Protein AF-A0A0B7HFP4-F1 (afdb_monomer)

Mean predicted aligned error: 7.84 Å

Sequence (207 aa):
MKALLVVLSVLFLTVINAQEVKKSQEIQLTNGDFAIDGVLQLPDKIKSPLLIYVPGSGNIDRNGNQPNTFVQASYIQQLADSLVAKGIAIFRYDKRTANTKNKALLSQSICFEDFVSDVKAIISYFRNDERFSSVNLLGHSQGALVAMLAIDSDISRLICVAGPSENVEQTLVAQLRKQSPALADKAKEHFQELMETGNIAQVHPFF

Radius of gyration: 22.14 Å; Cα contacts (8 Å, |Δi|>4): 335; chains: 1; bounding box: 39×62×64 Å

Secondary structure (DSSP, 8-state):
-HHHHHHHHHHHHHHHTT----EEEEEEEEETTEEEEEEEEE-SSTTEEEEEEE--SSS--TTSB-TTSS-B--HHHHHHHHHHHTT-EEEEE--TTT-GGGTTGGGSPP-HHHHHHHHHHHHHHHTT-TTEEEEEEEEETHHHHHHHHH--TTEEEEEEES---S-HHHHHHHHHHHH-HHHHHHHHHHHHHHHHHSS-S---TT-

Organism: NCBI:txid28188

pLDDT: mean 90.16, std 12.26, range [43.31, 98.88]

Foldseek 3Di:
DVVVVVVVVVVVVVVVVPPPPFPKDWDWFDDVQFIWIKIKTFAPDFAAAEEEEFEADAFQAQQGAHPPDPRPPSVNVVVQVVCSVVGYIYIGTGQSNNDPSNVVVPVDDDDLVNSLSSVLRVLVVCLPPRSHPAYEYEAEASRLVSVVSNDDPRHPYYHYHNYDPDDPLVVVLVVVVVVPPVSSVVSNVQVVCCVVPVHRPDDDPVD

InterPro domains:
  IPR022742 Alpha/beta hydrolase domain-containing protein 17C-like [PF12146] (75-162)
  IPR029058 Alpha/Beta hydrolase fold [G3DSA:3.40.50.1820] (17-205)
  IPR029058 Alpha/Beta hydrolase fold [SSF53474] (24-167)
  IPR053145 AB hydrolase superfamily Esterase 10 [PTHR43265] (18-193)

Nearest PDB structures (foldseek):
  4hxg-assembly2_G  TM=6.893E-01  e=2.663E-07  Pyrococcus horikoshii OT3
  4hxg-assembly1_A  TM=6.846E-01  e=3.213E-07  Pyrococcus horikoshii OT3
  4hxe-assembly1_B  TM=6.833E-01  e=9.318E-07  Pyrococcus horikoshii OT3
  4hxg-assembly2_H  TM=6.829E-01  e=5.728E-06  Pyrococcus horikoshii OT3
  3fnb-assembly1_A  TM=6.402E-01  e=4.747E-06  Streptococcus mutans UA159

Structure (mmCIF, N/CA/C/O backbone):
data_AF-A0A0B7HFP4-F1
#
_entry.id   AF-A0A0B7HFP4-F1
#
loop_
_atom_site.group_PDB
_atom_site.id
_atom_site.type_symbol
_atom_site.label_atom_id
_atom_site.label_alt_id
_atom_site.label_comp_id
_atom_site.label_asym_id
_atom_site.label_entity_id
_atom_site.label_seq_id
_atom_site.pdbx_PDB_ins_code
_atom_site.Cartn_x
_atom_site.Cartn_y
_atom_site.Cartn_z
_atom_site.occupancy
_atom_site.B_iso_or_equiv
_atom_site.auth_seq_id
_atom_site.auth_comp_id
_atom_site.auth_asym_id
_atom_site.auth_atom_id
_atom_site.pdbx_PDB_model_num
ATOM 1 N N . MET A 1 1 ? -12.465 46.470 32.634 1.00 61.97 1 MET A N 1
ATOM 2 C CA . MET A 1 1 ? -11.318 45.527 32.669 1.00 61.97 1 MET A CA 1
ATOM 3 C C . MET A 1 1 ? -11.662 44.164 33.267 1.00 61.97 1 MET A C 1
ATOM 5 O O . MET A 1 1 ? -11.421 43.179 32.588 1.00 61.97 1 MET A O 1
ATOM 9 N N . LYS A 1 2 ? -12.258 44.063 34.469 1.00 60.09 2 LYS A N 1
ATOM 10 C CA . LYS A 1 2 ? -12.557 42.758 35.108 1.00 60.09 2 LYS A CA 1
ATOM 11 C C . LYS A 1 2 ? -13.495 41.848 34.292 1.00 60.09 2 LYS A C 1
ATOM 13 O O . LYS A 1 2 ? -13.188 40.678 34.122 1.00 60.09 2 LYS A O 1
ATOM 18 N N . ALA A 1 3 ? -14.572 42.388 33.716 1.00 66.56 3 ALA A N 1
ATOM 19 C CA . ALA A 1 3 ? -15.494 41.608 32.877 1.00 66.56 3 ALA A CA 1
ATOM 20 C C . ALA A 1 3 ? -14.845 41.095 31.574 1.00 66.56 3 ALA A C 1
ATOM 22 O O . ALA A 1 3 ? -15.089 39.966 31.167 1.00 66.56 3 ALA A O 1
ATOM 23 N N . LEU A 1 4 ? -13.956 41.891 30.965 1.00 71.06 4 LEU A N 1
ATOM 24 C CA . LEU A 1 4 ? -13.220 41.511 29.754 1.00 71.06 4 LEU A CA 1
ATOM 25 C C . LEU A 1 4 ? -12.255 40.344 30.027 1.00 71.06 4 LEU A C 1
ATOM 27 O O . LEU A 1 4 ? -12.166 39.422 29.227 1.00 71.06 4 LEU A O 1
ATOM 31 N N . LEU A 1 5 ? -11.597 40.351 31.192 1.00 68.56 5 LEU A N 1
ATOM 32 C CA . LEU A 1 5 ? -10.730 39.264 31.665 1.00 68.56 5 LEU A CA 1
ATOM 33 C C . LEU A 1 5 ? -11.497 37.960 31.938 1.00 68.56 5 LEU A C 1
ATOM 35 O O . LEU A 1 5 ? -10.976 36.883 31.657 1.00 68.56 5 LEU A O 1
ATOM 39 N N . VAL A 1 6 ? -12.735 38.041 32.438 1.00 73.88 6 VAL A N 1
ATOM 40 C CA . VAL A 1 6 ? -13.599 36.865 32.657 1.00 73.88 6 VAL A CA 1
ATOM 41 C C . VAL A 1 6 ? -14.075 36.271 31.328 1.00 73.88 6 VAL A C 1
ATOM 43 O O . VAL A 1 6 ? -14.020 35.063 31.135 1.00 73.88 6 VAL A O 1
ATOM 46 N N . VAL A 1 7 ? -14.467 37.108 30.366 1.00 73.44 7 VAL A N 1
ATOM 47 C CA . VAL A 1 7 ? -14.865 36.639 29.027 1.00 73.44 7 VAL A CA 1
ATOM 48 C C . VAL A 1 7 ? -13.685 36.002 28.284 1.00 73.44 7 VAL A C 1
ATOM 50 O O . VAL A 1 7 ? -13.838 34.927 27.711 1.00 73.44 7 VAL A O 1
ATOM 53 N N . LEU A 1 8 ? -12.491 36.606 28.349 1.00 69.94 8 LEU A N 1
ATOM 54 C CA . LEU A 1 8 ? -11.269 36.039 27.766 1.00 69.94 8 LEU A CA 1
ATOM 55 C C . LEU A 1 8 ? -10.881 34.698 28.400 1.00 69.94 8 LEU A C 1
ATOM 57 O O . LEU A 1 8 ? -10.470 33.797 27.678 1.00 69.94 8 LEU A O 1
ATOM 61 N N . SER A 1 9 ? -11.040 34.540 29.716 1.00 67.38 9 SER A N 1
ATOM 62 C CA . SER A 1 9 ? -10.726 33.281 30.409 1.00 67.38 9 SER A CA 1
ATOM 63 C C . SER A 1 9 ? -11.742 32.171 30.126 1.00 67.38 9 SER A C 1
ATOM 65 O O . SER A 1 9 ? -11.339 31.027 29.928 1.00 67.38 9 SER A O 1
ATOM 67 N N . VAL A 1 10 ? -13.035 32.493 30.010 1.00 65.50 10 VAL A N 1
ATOM 68 C CA . VAL A 1 10 ? -14.064 31.529 29.581 1.00 65.50 10 VAL A CA 1
ATOM 69 C C . VAL A 1 10 ? -13.843 31.095 28.130 1.00 65.50 10 VAL A C 1
ATOM 71 O O . VAL A 1 10 ? -13.883 29.900 27.844 1.00 65.50 10 VAL A O 1
ATOM 74 N N . LEU A 1 11 ? -13.526 32.031 27.225 1.00 63.31 11 LEU A N 1
ATOM 75 C CA . LEU A 1 11 ? -13.168 31.700 25.842 1.00 63.31 11 LEU A CA 1
ATOM 76 C C . LEU A 1 11 ? -11.941 30.782 25.800 1.00 63.31 11 LEU A C 1
ATOM 78 O O . LEU A 1 11 ? -12.000 29.743 25.150 1.00 63.31 11 LEU A O 1
ATOM 82 N N . PHE A 1 12 ? -10.885 31.082 26.564 1.00 60.12 12 PHE A N 1
ATOM 83 C CA . PHE A 1 12 ? -9.674 30.253 26.627 1.00 60.12 12 PHE A CA 1
ATOM 84 C C . PHE A 1 12 ? -9.955 28.817 27.107 1.00 60.12 12 PHE A C 1
ATOM 86 O O . PHE A 1 12 ? -9.431 27.865 26.534 1.00 60.12 12 PHE A O 1
ATOM 93 N N . LEU A 1 13 ? -10.833 28.640 28.102 1.00 57.88 13 LEU A N 1
ATOM 94 C CA . LEU A 1 13 ? -11.234 27.320 28.613 1.00 57.88 13 LEU A CA 1
ATOM 95 C C . LEU A 1 13 ? -12.026 26.492 27.588 1.00 57.88 13 LEU A C 1
ATOM 97 O O . LEU A 1 13 ? -11.912 25.265 27.573 1.00 57.88 13 LEU A O 1
ATOM 101 N N . THR A 1 14 ? -12.795 27.139 26.705 1.00 56.06 14 THR A N 1
ATOM 102 C CA . THR A 1 14 ? -13.495 26.434 25.616 1.00 56.06 14 THR A CA 1
ATOM 103 C C . THR A 1 14 ? -12.559 25.990 24.490 1.00 56.06 14 THR A C 1
ATOM 105 O O . THR A 1 14 ? -12.783 24.927 23.919 1.00 56.06 14 THR A O 1
ATOM 108 N N . VAL A 1 15 ? -11.469 26.724 24.214 1.00 57.72 15 VAL A N 1
ATOM 109 C CA . VAL A 1 15 ? -10.496 26.327 23.174 1.00 57.72 15 VAL A CA 1
ATOM 110 C C . VAL A 1 15 ? -9.660 25.116 23.608 1.00 57.72 15 VAL A C 1
ATOM 112 O O . VAL A 1 15 ? -9.309 24.285 22.775 1.00 57.72 15 VAL A O 1
ATOM 115 N N . ILE A 1 16 ? -9.388 24.963 24.911 1.00 54.72 16 ILE A N 1
ATOM 116 C CA . ILE A 1 16 ? -8.593 23.836 25.437 1.00 54.72 16 ILE A CA 1
ATOM 117 C C . ILE A 1 16 ? -9.319 22.489 25.254 1.00 54.72 16 ILE A C 1
ATOM 119 O O . ILE A 1 16 ? -8.669 21.479 25.006 1.00 54.72 16 ILE A O 1
ATOM 123 N N . ASN A 1 17 ? -10.657 22.466 25.300 1.00 50.38 17 ASN A N 1
ATOM 124 C CA . ASN A 1 17 ? -11.450 21.244 25.097 1.00 50.38 17 ASN A CA 1
ATOM 125 C C . ASN A 1 17 ? -11.745 20.919 23.621 1.00 50.38 17 ASN A C 1
ATOM 127 O O . ASN A 1 17 ? -12.341 19.884 23.339 1.00 50.38 17 ASN A O 1
ATOM 131 N N . ALA A 1 18 ? -11.348 21.780 22.681 1.00 48.62 18 ALA A N 1
ATOM 132 C CA . ALA A 1 18 ? -11.604 21.593 21.252 1.00 48.62 18 ALA A CA 1
ATOM 133 C C . ALA A 1 18 ? -10.451 20.900 20.503 1.00 48.62 18 ALA A C 1
ATOM 135 O O . ALA A 1 18 ? -10.492 20.801 19.276 1.00 48.62 18 ALA A O 1
ATOM 136 N N . GLN A 1 19 ? -9.417 20.416 21.200 1.00 50.88 19 GLN A N 1
ATOM 137 C CA . GLN A 1 19 ? -8.448 19.531 20.562 1.00 50.88 19 GLN A CA 1
ATOM 138 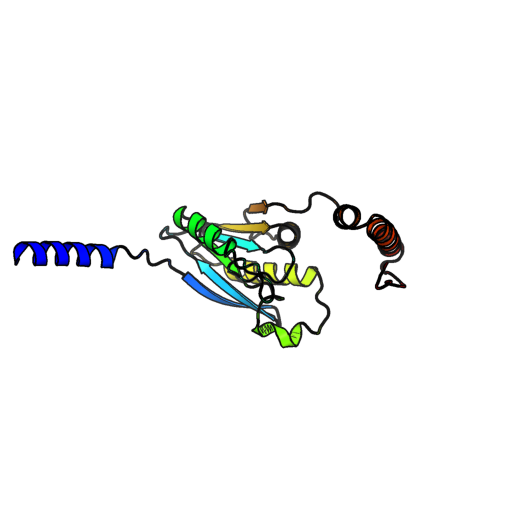C C . GLN A 1 19 ? -9.104 18.168 20.345 1.00 50.88 19 GLN A C 1
ATOM 140 O O . GLN A 1 19 ? -9.228 17.368 21.270 1.00 50.88 19 GLN A O 1
ATOM 145 N N . GLU A 1 20 ? -9.523 17.910 19.107 1.00 52.75 20 GLU A N 1
ATOM 146 C CA . GLU A 1 20 ? -9.784 16.560 18.617 1.00 52.75 20 GLU A CA 1
ATOM 147 C C . GLU A 1 20 ? -8.522 15.728 18.886 1.00 52.75 20 GLU A C 1
ATOM 149 O O . GLU A 1 20 ? -7.506 15.851 18.193 1.00 52.75 20 GLU A O 1
ATOM 154 N N . VAL A 1 21 ? -8.543 14.908 19.937 1.00 54.69 21 VAL A N 1
ATOM 155 C CA . VAL A 1 21 ? -7.485 13.931 20.177 1.00 54.69 21 VAL A CA 1
ATOM 156 C C . VAL A 1 21 ? -7.654 12.867 19.104 1.00 54.69 21 VAL A C 1
ATOM 158 O O . VAL A 1 21 ? -8.342 11.868 19.305 1.00 54.69 21 VAL A O 1
ATOM 161 N N . LYS A 1 22 ? -7.044 13.088 17.935 1.00 61.69 22 LYS A N 1
ATOM 162 C CA . LYS A 1 22 ? -6.907 12.052 16.913 1.00 61.69 22 LYS A CA 1
ATOM 163 C C . LYS A 1 22 ? -6.240 10.857 17.578 1.00 61.69 22 LYS A C 1
ATOM 165 O O . LYS A 1 22 ? -5.043 10.895 17.874 1.00 61.69 22 LYS A O 1
ATOM 170 N N . LYS A 1 23 ? -7.014 9.797 17.826 1.00 83.88 23 LYS A N 1
ATOM 171 C CA . LYS A 1 23 ? -6.507 8.535 18.366 1.00 83.88 23 LYS A CA 1
ATOM 172 C C . LYS A 1 23 ? -5.599 7.912 17.315 1.00 83.88 23 LYS A C 1
ATOM 174 O O . LYS A 1 23 ? -6.051 7.201 16.422 1.00 83.88 23 LYS A O 1
ATOM 179 N N . SER A 1 24 ? -4.321 8.247 17.396 1.00 92.38 24 SER A N 1
ATOM 180 C CA . SER A 1 24 ? -3.263 7.729 16.542 1.00 92.38 24 SER A CA 1
ATOM 181 C C . SER A 1 24 ? -2.366 6.811 17.361 1.00 92.38 24 SER A C 1
ATOM 183 O O . SER A 1 24 ? -2.088 7.072 18.531 1.00 92.38 24 SER A O 1
ATOM 185 N N . GLN A 1 25 ? -1.976 5.694 16.760 1.00 95.62 25 GLN A N 1
ATOM 186 C CA . GLN A 1 25 ? -1.124 4.680 17.365 1.00 95.62 25 GLN A CA 1
ATOM 187 C C . GLN A 1 25 ? 0.003 4.359 16.391 1.00 95.62 25 GLN A C 1
ATOM 189 O O . GLN A 1 25 ? -0.256 4.003 15.242 1.00 95.62 25 GLN A O 1
ATOM 194 N N . GLU A 1 26 ? 1.245 4.479 16.851 1.00 97.38 26 GLU A N 1
ATOM 195 C CA . GLU A 1 26 ? 2.396 3.935 16.133 1.00 97.38 26 GLU A CA 1
ATOM 196 C C . GLU A 1 26 ? 2.342 2.410 16.214 1.00 97.38 26 GLU A C 1
ATOM 198 O O . GLU A 1 26 ? 2.228 1.838 17.299 1.00 97.38 26 GLU A O 1
ATOM 203 N N . ILE A 1 27 ? 2.423 1.757 15.062 1.00 97.69 27 ILE A N 1
ATOM 204 C CA . ILE A 1 27 ? 2.466 0.306 14.940 1.00 97.69 27 ILE A CA 1
ATOM 205 C C . ILE A 1 27 ? 3.801 -0.048 14.301 1.00 97.69 27 ILE A C 1
ATOM 207 O O . ILE A 1 27 ? 4.159 0.471 13.244 1.00 97.69 27 ILE A O 1
ATOM 211 N N . GLN A 1 28 ? 4.536 -0.939 14.951 1.00 96.88 28 GLN A N 1
ATOM 212 C CA . GLN A 1 28 ? 5.809 -1.443 14.457 1.00 96.88 28 GLN A CA 1
ATOM 213 C C . GLN A 1 28 ? 5.624 -2.920 14.146 1.00 96.88 28 GLN A C 1
ATOM 215 O O . GLN A 1 28 ? 5.418 -3.723 15.055 1.00 96.88 28 GLN A O 1
ATOM 220 N N . LEU A 1 29 ? 5.645 -3.258 12.860 1.00 97.06 29 LEU A N 1
ATOM 221 C CA . LEU A 1 29 ? 5.576 -4.632 12.376 1.00 97.06 29 LEU A CA 1
ATOM 222 C C . LEU A 1 29 ? 6.904 -5.014 11.733 1.00 97.06 29 LEU A C 1
ATOM 224 O O . LEU A 1 29 ? 7.717 -4.154 11.384 1.00 97.06 29 LEU A O 1
ATOM 228 N N . THR A 1 30 ? 7.100 -6.309 11.531 1.00 97.38 30 THR A N 1
ATOM 229 C CA . THR A 1 30 ? 8.221 -6.831 10.757 1.00 97.38 30 THR A CA 1
ATOM 230 C C . THR A 1 30 ? 7.744 -7.869 9.752 1.00 97.38 30 THR A C 1
ATOM 232 O O . THR A 1 30 ? 6.731 -8.540 9.951 1.00 97.38 30 THR A O 1
ATOM 235 N N . ASN A 1 31 ? 8.495 -7.994 8.666 1.00 96.62 31 ASN A N 1
ATOM 236 C CA . ASN A 1 31 ? 8.391 -9.073 7.699 1.00 96.62 31 ASN A CA 1
ATOM 237 C C . ASN A 1 31 ? 9.799 -9.629 7.464 1.00 96.62 31 ASN A C 1
ATOM 239 O O . ASN A 1 31 ? 10.612 -9.022 6.762 1.00 96.62 31 ASN A O 1
ATOM 243 N N . GLY A 1 32 ? 10.118 -10.730 8.148 1.00 94.69 32 GLY A N 1
ATOM 244 C CA . GLY A 1 32 ? 11.507 -11.140 8.344 1.00 94.69 32 GLY A CA 1
ATOM 245 C C . GLY A 1 32 ? 12.296 -10.028 9.042 1.00 94.69 32 GLY A C 1
ATOM 246 O O . GLY A 1 32 ? 11.854 -9.502 10.064 1.00 94.69 32 GLY A O 1
ATOM 247 N N . ASP A 1 33 ? 13.421 -9.635 8.448 1.00 94.00 33 ASP A N 1
ATOM 248 C CA . ASP A 1 33 ? 14.294 -8.577 8.973 1.00 94.00 33 ASP A CA 1
ATOM 249 C C . ASP A 1 33 ? 13.849 -7.156 8.576 1.00 94.00 33 ASP A C 1
ATOM 251 O O . ASP A 1 33 ? 14.410 -6.170 9.056 1.00 94.00 33 ASP A O 1
ATOM 255 N N . PHE A 1 34 ? 12.842 -7.020 7.705 1.00 96.19 34 PHE A N 1
ATOM 256 C CA . PHE A 1 34 ? 12.360 -5.718 7.248 1.00 96.19 34 PHE A CA 1
ATOM 257 C C . PHE A 1 34 ? 11.314 -5.146 8.206 1.00 96.19 34 PHE A C 1
ATOM 259 O O . PHE A 1 34 ? 10.294 -5.772 8.488 1.00 96.19 34 PHE A O 1
ATOM 266 N N . ALA A 1 35 ? 11.531 -3.914 8.661 1.00 97.38 35 ALA A N 1
ATOM 267 C CA . ALA A 1 35 ? 10.569 -3.156 9.445 1.00 97.38 35 ALA A CA 1
ATOM 268 C C . ALA A 1 35 ? 9.461 -2.567 8.558 1.00 97.38 35 ALA A C 1
ATOM 270 O O . ALA A 1 35 ? 9.720 -1.972 7.506 1.00 97.38 35 ALA A O 1
ATOM 271 N N . ILE A 1 36 ? 8.226 -2.667 9.042 1.00 98.19 36 ILE A N 1
ATOM 272 C CA . ILE A 1 36 ? 7.017 -2.065 8.480 1.00 98.19 36 ILE A CA 1
ATOM 273 C C . ILE A 1 36 ? 6.428 -1.173 9.577 1.00 98.19 36 ILE A C 1
ATOM 275 O O . ILE A 1 36 ? 5.491 -1.532 10.291 1.00 98.19 36 ILE A O 1
ATOM 279 N N . ASP A 1 37 ? 7.044 -0.009 9.760 1.00 98.19 37 ASP A N 1
ATOM 280 C CA . ASP A 1 37 ? 6.554 0.983 10.706 1.00 98.19 37 ASP A CA 1
ATOM 281 C C . ASP A 1 37 ? 5.407 1.774 10.068 1.00 98.19 37 ASP A C 1
ATOM 283 O O . ASP A 1 37 ? 5.507 2.252 8.934 1.00 98.19 37 ASP A O 1
ATOM 287 N N . GLY A 1 38 ? 4.320 1.949 10.809 1.00 98.19 38 GLY A N 1
ATOM 288 C CA . GLY A 1 38 ? 3.158 2.686 10.345 1.00 98.19 38 GLY A CA 1
ATOM 289 C C . GLY A 1 38 ? 2.368 3.331 11.467 1.00 98.19 38 GLY A C 1
ATOM 290 O O . GLY A 1 38 ? 2.673 3.193 12.645 1.00 98.19 38 GLY A O 1
ATOM 291 N N . VAL A 1 39 ? 1.331 4.059 11.078 1.00 98.50 39 VAL A N 1
ATOM 292 C CA . VAL A 1 39 ? 0.409 4.742 11.979 1.00 98.50 39 VAL A CA 1
ATOM 293 C C . VAL A 1 39 ? -0.992 4.222 11.711 1.00 98.50 39 VAL A C 1
ATOM 295 O O . VAL A 1 39 ? -1.486 4.275 10.583 1.00 98.50 39 VAL A O 1
ATOM 298 N N . LEU A 1 40 ? -1.641 3.750 12.768 1.00 98.38 40 LEU A N 1
ATOM 299 C CA . LEU A 1 40 ? -3.069 3.486 12.801 1.00 98.38 40 LEU A CA 1
ATOM 300 C C . LEU A 1 40 ? -3.781 4.732 13.331 1.00 98.38 40 LEU A C 1
ATOM 302 O O . LEU A 1 40 ? -3.524 5.160 14.453 1.00 98.38 40 LEU A O 1
ATOM 306 N N . GLN A 1 41 ? -4.688 5.305 12.545 1.00 97.69 41 GLN A N 1
ATOM 307 C CA . GLN A 1 41 ? -5.584 6.370 12.993 1.00 97.69 41 GLN A CA 1
ATOM 308 C C . GLN A 1 41 ? -6.999 5.815 13.155 1.00 97.69 41 GLN A C 1
ATOM 310 O O . GLN A 1 41 ? -7.533 5.161 12.256 1.00 97.69 41 GLN A O 1
ATOM 315 N N . LEU A 1 42 ? -7.596 6.083 14.314 1.00 96.69 42 LEU A N 1
ATOM 316 C CA . LEU A 1 42 ? -8.908 5.588 14.709 1.00 96.69 42 LEU A CA 1
ATOM 317 C C . LEU A 1 42 ? -9.926 6.735 14.762 1.00 96.69 42 LEU A C 1
ATOM 319 O O . LEU A 1 42 ? -9.611 7.795 15.310 1.00 96.69 42 LEU A O 1
ATOM 323 N N . PRO A 1 43 ? -11.152 6.526 14.254 1.00 95.00 43 PRO A N 1
ATOM 324 C CA . PRO A 1 43 ? -12.268 7.422 14.513 1.00 95.00 43 PRO A CA 1
ATOM 325 C C . PRO A 1 43 ? -12.809 7.217 15.932 1.00 95.00 43 PRO A C 1
ATOM 327 O O . PRO A 1 43 ? -12.551 6.197 16.573 1.00 95.00 43 PRO A O 1
ATOM 330 N N . ASP A 1 44 ? -13.661 8.132 16.391 1.00 89.50 44 ASP A N 1
ATOM 331 C CA . ASP A 1 44 ? -14.386 7.960 17.660 1.00 89.50 44 ASP A CA 1
ATOM 332 C C . ASP A 1 44 ? -15.439 6.846 17.610 1.00 89.50 44 ASP A C 1
ATOM 334 O O . ASP A 1 44 ? -15.885 6.336 18.640 1.00 89.50 44 ASP A O 1
ATOM 338 N N . LYS A 1 45 ? -15.818 6.427 16.400 1.00 84.44 45 LYS A N 1
ATOM 339 C CA . LYS A 1 45 ? -16.781 5.356 16.171 1.00 84.44 45 LYS A CA 1
ATOM 340 C C . LYS A 1 45 ? -16.252 4.008 16.674 1.00 84.44 45 LYS A C 1
ATOM 342 O O . LYS A 1 45 ? -15.258 3.485 16.167 1.00 84.44 45 LYS A O 1
ATOM 347 N N . ILE A 1 46 ? -17.007 3.396 17.586 1.00 83.44 46 ILE A N 1
ATOM 348 C CA . ILE A 1 46 ? -16.813 2.006 18.017 1.00 83.44 46 ILE A CA 1
ATOM 349 C C . ILE A 1 46 ? -17.058 1.071 16.821 1.00 83.44 46 ILE A C 1
ATOM 351 O O . ILE A 1 46 ? -18.061 1.205 16.117 1.00 83.44 46 ILE A O 1
ATOM 355 N N . LYS A 1 47 ? -16.147 0.115 16.603 1.00 93.25 47 LYS A N 1
ATOM 356 C CA . LYS A 1 47 ? -16.227 -0.910 15.550 1.00 93.25 47 LYS A CA 1
ATOM 357 C C . LYS A 1 47 ? -16.298 -0.344 14.117 1.00 93.25 47 LYS A C 1
ATOM 359 O O . LYS A 1 47 ? -17.237 -0.595 13.357 1.00 93.25 47 LYS A O 1
ATOM 364 N N . SER A 1 48 ? -15.299 0.447 13.735 1.00 96.50 48 SER A N 1
ATOM 365 C CA . SER A 1 48 ? -15.193 1.086 12.409 1.00 96.50 48 SER A CA 1
ATOM 366 C C . SER A 1 48 ? -14.611 0.142 11.340 1.00 96.50 48 SER A C 1
ATOM 368 O O . SER A 1 48 ? -13.965 -0.842 11.685 1.00 96.50 48 SER A O 1
ATOM 370 N N . PRO A 1 49 ? -14.849 0.358 10.034 1.00 98.12 49 PRO A N 1
ATOM 371 C CA . PRO A 1 49 ? -14.080 -0.341 9.006 1.00 98.12 49 PRO A CA 1
ATOM 372 C C . PRO A 1 49 ? -12.625 0.143 9.034 1.00 98.12 49 PRO A C 1
ATOM 374 O O . PRO A 1 49 ? -12.384 1.342 9.186 1.00 98.12 49 PRO A O 1
ATOM 377 N N . LEU A 1 50 ? -11.676 -0.774 8.853 1.00 98.69 50 LEU A N 1
ATOM 378 C CA . LEU A 1 50 ? -10.266 -0.463 8.641 1.00 98.69 50 LEU A CA 1
ATOM 379 C C . LEU A 1 50 ? -9.968 -0.394 7.146 1.00 98.69 50 LEU A C 1
ATOM 381 O O . LEU A 1 50 ? -10.338 -1.295 6.389 1.00 98.69 50 LEU A O 1
ATOM 385 N N . LEU A 1 51 ? -9.256 0.650 6.739 1.00 98.75 51 LEU A N 1
ATOM 386 C CA . LEU A 1 51 ? -8.628 0.769 5.434 1.00 98.75 51 LEU A CA 1
ATOM 387 C C . LEU A 1 51 ? -7.106 0.679 5.578 1.00 98.75 51 LEU A C 1
ATOM 389 O O . LEU A 1 51 ? -6.502 1.492 6.268 1.00 98.75 51 LEU A O 1
ATOM 393 N N . ILE A 1 52 ? -6.467 -0.270 4.908 1.00 98.88 52 ILE A N 1
ATOM 394 C CA . ILE A 1 52 ? -5.008 -0.321 4.781 1.00 98.88 52 ILE A CA 1
ATOM 395 C C . ILE A 1 52 ? -4.637 0.386 3.477 1.00 98.88 52 ILE A C 1
ATOM 397 O O . ILE A 1 52 ? -5.066 -0.024 2.396 1.00 98.88 52 ILE A O 1
ATOM 401 N N . TYR A 1 53 ? -3.857 1.461 3.578 1.00 98.88 53 TYR A N 1
ATOM 402 C CA . TYR A 1 53 ? -3.373 2.205 2.418 1.00 98.88 53 TYR A CA 1
ATOM 403 C C . TYR A 1 53 ? -2.067 1.594 1.899 1.00 98.88 53 TYR A C 1
ATOM 405 O O . TYR A 1 53 ? -1.055 1.624 2.595 1.00 98.88 53 TYR A O 1
ATOM 413 N N . VAL A 1 54 ? -2.076 1.087 0.665 1.00 98.75 54 VAL A N 1
ATOM 414 C CA . VAL A 1 54 ? -0.917 0.492 -0.014 1.00 98.75 54 VAL A CA 1
ATOM 415 C C . VAL A 1 54 ? -0.317 1.523 -0.987 1.00 98.75 54 VAL A C 1
ATOM 417 O O . VAL A 1 54 ? -0.956 1.860 -1.995 1.00 98.75 54 VAL A O 1
ATOM 420 N N . PRO A 1 55 ? 0.888 2.062 -0.704 1.00 97.31 55 PRO A N 1
ATOM 421 C CA . PRO A 1 55 ? 1.474 3.144 -1.486 1.00 97.31 55 PRO A CA 1
ATOM 422 C C . PRO A 1 55 ? 1.949 2.692 -2.872 1.00 97.31 55 PRO A C 1
ATOM 424 O O . PRO A 1 55 ? 2.235 1.521 -3.121 1.00 97.31 55 PRO A O 1
ATOM 427 N N . GLY A 1 56 ? 2.059 3.666 -3.777 1.00 95.06 56 GLY A N 1
ATOM 428 C CA . GLY A 1 56 ? 2.519 3.469 -5.151 1.00 95.06 56 GLY A CA 1
ATOM 429 C C . GLY A 1 56 ? 4.034 3.290 -5.296 1.00 95.06 56 GLY A C 1
ATOM 430 O O . GLY A 1 56 ? 4.750 2.924 -4.363 1.00 95.06 56 GLY A O 1
ATOM 431 N N . SER A 1 57 ? 4.538 3.544 -6.504 1.00 91.38 57 SER A N 1
ATOM 432 C CA . SER A 1 57 ? 5.966 3.476 -6.832 1.00 91.38 57 SER A CA 1
ATOM 433 C C . SER A 1 57 ? 6.787 4.570 -6.134 1.00 91.38 57 SER A C 1
ATOM 435 O O . SER A 1 57 ? 6.275 5.641 -5.812 1.00 91.38 57 SER A O 1
ATOM 437 N N . GLY A 1 58 ? 8.089 4.322 -5.963 1.00 89.50 58 GLY A N 1
ATOM 438 C CA . GLY A 1 58 ? 9.015 5.229 -5.279 1.00 89.50 58 GLY A CA 1
ATOM 439 C C . GLY A 1 58 ? 9.120 4.975 -3.774 1.00 89.50 58 GLY A C 1
ATOM 440 O O . GLY A 1 58 ? 8.511 4.048 -3.237 1.00 89.50 58 GLY A O 1
ATOM 441 N N . ASN A 1 59 ? 9.915 5.806 -3.100 1.00 92.50 59 ASN A N 1
ATOM 442 C CA . ASN A 1 59 ? 10.199 5.699 -1.668 1.00 92.50 59 ASN A CA 1
ATOM 443 C C . ASN A 1 59 ? 9.194 6.533 -0.879 1.00 92.50 59 ASN A C 1
ATOM 445 O O . ASN A 1 59 ? 9.520 7.618 -0.422 1.00 92.50 59 ASN A O 1
ATOM 449 N N . ILE A 1 60 ? 7.956 6.056 -0.782 1.00 95.38 60 ILE A N 1
ATOM 450 C CA . ILE A 1 60 ? 6.863 6.787 -0.135 1.00 95.38 60 ILE A CA 1
ATOM 451 C C . ILE A 1 60 ? 6.806 6.445 1.361 1.00 95.38 60 IL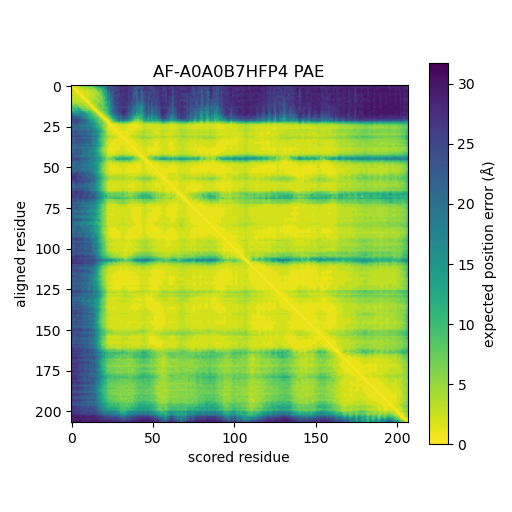E A C 1
ATOM 453 O O . ILE A 1 60 ? 6.715 5.269 1.723 1.00 95.38 60 ILE A O 1
ATOM 457 N N . ASP A 1 61 ? 6.848 7.466 2.217 1.00 96.88 61 ASP A N 1
ATOM 458 C CA . ASP A 1 61 ? 6.600 7.330 3.655 1.00 96.88 61 ASP A CA 1
ATOM 459 C C . ASP A 1 61 ? 5.095 7.211 3.961 1.00 96.88 61 ASP A C 1
ATOM 461 O O . ASP A 1 61 ? 4.232 7.474 3.118 1.00 96.88 61 ASP A O 1
ATOM 465 N N . ARG A 1 62 ? 4.757 6.865 5.203 1.00 97.50 62 ARG A N 1
ATOM 466 C CA . ARG A 1 62 ? 3.369 6.709 5.659 1.00 97.50 62 ARG A CA 1
ATOM 467 C C . ARG A 1 62 ? 2.504 7.962 5.511 1.00 97.50 62 ARG A C 1
ATOM 469 O O . ARG A 1 62 ? 1.278 7.860 5.562 1.00 97.50 62 ARG A O 1
ATOM 476 N N . ASN A 1 63 ? 3.101 9.150 5.388 1.00 97.50 63 ASN A N 1
ATOM 477 C CA . ASN A 1 63 ? 2.404 10.423 5.198 1.00 97.50 63 ASN A CA 1
ATOM 478 C C . ASN A 1 63 ? 2.180 10.755 3.718 1.00 97.50 63 ASN A C 1
ATOM 480 O O . ASN A 1 63 ? 1.305 11.564 3.417 1.00 97.50 63 ASN A O 1
ATOM 484 N N . GLY A 1 64 ? 2.871 10.100 2.788 1.00 96.38 64 GLY A N 1
ATOM 485 C CA . GLY A 1 64 ? 2.835 10.435 1.365 1.00 96.38 64 GLY A CA 1
ATOM 486 C C . GLY A 1 64 ? 3.959 11.374 0.943 1.00 96.38 64 GLY A C 1
ATOM 487 O O . GLY A 1 64 ? 3.867 12.015 -0.100 1.00 96.38 64 GLY A O 1
ATOM 488 N N . ASN A 1 65 ? 5.014 11.492 1.737 1.00 96.50 65 ASN A N 1
ATOM 489 C CA . ASN A 1 65 ? 6.221 12.194 1.331 1.00 96.50 65 ASN A CA 1
ATOM 490 C C . ASN A 1 65 ? 7.205 11.209 0.705 1.00 96.50 65 ASN A C 1
ATOM 492 O O . ASN A 1 65 ? 7.135 10.004 0.945 1.00 96.50 65 ASN A O 1
ATOM 496 N N . GLN A 1 66 ? 8.135 11.718 -0.097 1.00 92.81 66 GLN A N 1
ATOM 497 C CA . GLN A 1 66 ? 9.230 10.918 -0.635 1.00 92.81 66 GLN A CA 1
ATOM 498 C C . GLN A 1 66 ? 10.569 11.472 -0.141 1.00 92.81 66 GLN A C 1
ATOM 500 O O . GLN A 1 66 ? 11.029 12.499 -0.658 1.00 92.81 66 GLN A O 1
ATOM 505 N N . PRO A 1 67 ? 11.210 10.825 0.854 1.00 82.94 67 PRO A N 1
ATOM 506 C CA . PRO A 1 67 ? 12.526 11.225 1.332 1.00 82.94 67 PRO A CA 1
ATOM 507 C C . PRO A 1 67 ? 13.538 11.304 0.184 1.00 82.94 67 PRO A C 1
ATOM 509 O O . PRO A 1 67 ? 13.525 10.476 -0.726 1.00 82.94 67 PRO A O 1
ATOM 512 N N . ASN A 1 68 ? 14.441 12.285 0.250 1.00 82.00 68 ASN 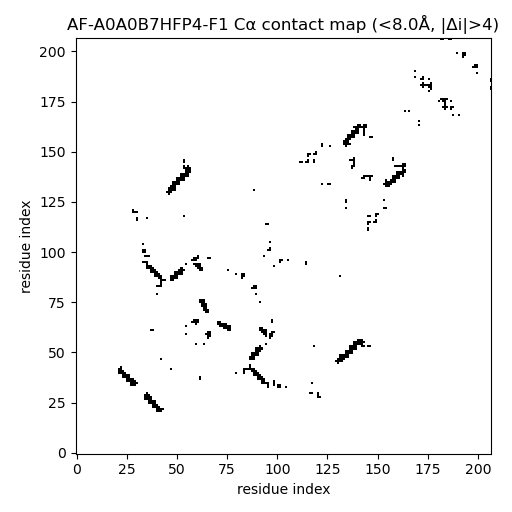A N 1
ATOM 513 C CA . ASN A 1 68 ? 15.447 12.581 -0.783 1.00 82.00 68 ASN A CA 1
ATOM 514 C C . ASN A 1 68 ? 14.875 13.102 -2.117 1.00 82.00 68 ASN A C 1
ATOM 516 O O . ASN A 1 68 ? 15.566 13.101 -3.132 1.00 82.00 68 ASN A O 1
ATOM 520 N N . THR A 1 69 ? 13.629 13.579 -2.112 1.00 86.69 69 THR A N 1
ATOM 521 C CA . THR A 1 69 ? 13.019 14.324 -3.221 1.00 86.69 69 THR A CA 1
ATOM 522 C C . THR A 1 69 ? 12.357 15.603 -2.691 1.00 86.69 69 THR A C 1
ATOM 524 O O . THR A 1 69 ? 12.246 15.800 -1.480 1.00 86.69 69 THR A O 1
ATOM 527 N N . PHE A 1 70 ? 11.854 16.454 -3.589 1.00 87.25 70 PHE A N 1
ATOM 528 C CA . PHE A 1 70 ? 11.073 17.645 -3.228 1.00 87.25 70 PHE A CA 1
ATOM 529 C C . PHE A 1 70 ? 9.602 17.345 -2.878 1.00 87.25 70 PHE A C 1
ATOM 531 O O . PHE A 1 70 ? 8.839 18.262 -2.578 1.00 87.25 70 PHE A O 1
ATOM 538 N N . VAL A 1 71 ? 9.170 16.079 -2.920 1.00 89.38 71 VAL A N 1
ATOM 539 C CA . VAL A 1 71 ? 7.769 15.704 -2.689 1.00 89.38 71 VAL A CA 1
ATOM 540 C C . VAL A 1 71 ? 7.491 15.598 -1.186 1.00 89.38 71 VAL A C 1
ATOM 542 O O . VAL A 1 71 ? 7.782 14.582 -0.558 1.00 89.38 71 VAL A O 1
ATOM 545 N N . GLN A 1 72 ? 6.900 16.656 -0.622 1.00 92.94 72 GLN A N 1
ATOM 546 C CA . GLN A 1 72 ? 6.505 16.772 0.793 1.00 92.94 72 GLN A CA 1
ATOM 547 C C . GLN A 1 72 ? 5.019 17.149 0.934 1.00 92.94 72 GLN A C 1
ATOM 549 O O . GLN A 1 72 ? 4.650 18.101 1.617 1.00 92.94 72 GLN A O 1
ATOM 554 N N . ALA A 1 73 ? 4.149 16.446 0.206 1.00 92.94 73 ALA A N 1
ATOM 555 C CA . ALA A 1 73 ? 2.735 16.807 0.091 1.00 92.94 73 ALA A CA 1
ATOM 556 C C . ALA A 1 73 ? 1.851 16.257 1.224 1.00 92.94 73 ALA A C 1
ATOM 558 O O . ALA A 1 73 ? 0.711 16.692 1.371 1.00 92.94 73 ALA A O 1
ATOM 559 N N . SER A 1 74 ? 2.335 15.285 2.005 1.00 96.62 74 SER A N 1
ATOM 560 C CA . SER A 1 74 ? 1.574 14.618 3.072 1.00 96.62 74 SER A CA 1
ATOM 561 C C . SER A 1 74 ? 0.168 14.146 2.640 1.00 96.62 74 SER A C 1
ATOM 563 O O . SER A 1 74 ? -0.792 14.181 3.409 1.00 96.62 74 SER A O 1
ATOM 565 N N . TYR A 1 75 ? 0.011 13.735 1.377 1.00 95.75 75 TYR A N 1
ATOM 566 C CA . TYR A 1 75 ? -1.305 13.466 0.786 1.00 95.75 75 TYR A CA 1
ATOM 567 C C . TYR A 1 75 ? -1.999 12.236 1.394 1.00 95.75 75 TYR A C 1
ATOM 569 O O . TYR A 1 75 ? -3.227 12.205 1.473 1.00 95.75 75 TYR A O 1
ATOM 577 N N . ILE A 1 76 ? -1.237 11.240 1.865 1.00 97.88 76 ILE A N 1
ATOM 578 C CA . ILE A 1 76 ? -1.799 10.059 2.542 1.00 97.88 76 ILE A CA 1
ATOM 579 C C . ILE A 1 76 ? -2.324 10.471 3.918 1.00 97.88 76 ILE A C 1
ATOM 581 O O . ILE A 1 76 ? -3.399 10.032 4.315 1.00 97.88 76 ILE A O 1
ATOM 585 N N . GLN A 1 77 ? -1.611 11.355 4.623 1.00 97.94 77 GLN A N 1
ATOM 586 C CA . GLN A 1 77 ? -2.077 11.902 5.900 1.00 97.94 77 GLN A CA 1
ATOM 587 C C . GLN A 1 77 ? -3.361 12.722 5.732 1.00 97.94 77 GLN A C 1
ATOM 589 O O . GLN A 1 77 ? -4.305 12.530 6.490 1.00 97.94 77 GLN A O 1
ATOM 594 N N . GLN A 1 78 ? -3.433 13.584 4.714 1.00 97.62 78 GLN A N 1
ATOM 595 C CA . GLN A 1 78 ? -4.642 14.367 4.433 1.00 97.62 78 GLN A CA 1
ATOM 596 C C . GLN A 1 78 ? -5.849 13.470 4.116 1.00 97.62 78 GLN A C 1
ATOM 598 O O . GLN A 1 78 ? -6.953 13.700 4.617 1.00 97.62 78 GLN A O 1
ATOM 603 N N . LEU A 1 79 ? -5.643 12.410 3.325 1.00 97.81 79 LEU A N 1
ATOM 604 C CA . LEU A 1 79 ? -6.674 11.405 3.071 1.00 97.81 79 LEU A CA 1
ATOM 605 C C . LEU A 1 79 ? -7.097 10.703 4.366 1.00 97.81 79 LEU A C 1
ATOM 607 O O . LEU A 1 79 ? -8.292 10.543 4.616 1.00 97.81 79 LEU A O 1
ATOM 611 N N . ALA A 1 80 ? -6.128 10.303 5.188 1.00 98.06 80 ALA A N 1
ATOM 612 C CA . ALA A 1 80 ? -6.378 9.617 6.444 1.00 98.06 80 ALA A CA 1
ATOM 613 C C . ALA A 1 80 ? -7.222 10.463 7.401 1.00 98.06 80 ALA A C 1
ATOM 615 O O . ALA A 1 80 ? -8.218 9.980 7.934 1.00 98.06 80 ALA A O 1
ATOM 616 N N . ASP A 1 81 ? -6.887 11.743 7.536 1.00 96.75 81 ASP A N 1
ATOM 617 C CA . ASP A 1 81 ? -7.641 12.692 8.346 1.00 96.75 81 ASP A CA 1
ATOM 618 C C . ASP A 1 81 ? -9.098 12.818 7.871 1.00 96.75 81 ASP A C 1
ATOM 620 O O . ASP A 1 81 ? -10.024 12.789 8.683 1.00 96.75 81 ASP A O 1
ATOM 624 N N . SER A 1 82 ? -9.323 12.873 6.553 1.00 97.12 82 SER A N 1
ATOM 625 C CA . SER A 1 82 ? -10.676 12.925 5.982 1.00 97.12 82 SER A CA 1
ATOM 626 C C . SER A 1 82 ? -11.474 11.635 6.207 1.00 97.12 82 SER A C 1
ATOM 628 O O . SER A 1 82 ? -12.679 11.686 6.459 1.00 97.12 82 SER A O 1
ATOM 630 N N . LEU A 1 83 ? -10.826 10.471 6.115 1.00 97.25 83 LEU A N 1
ATOM 631 C CA . LEU A 1 83 ? -11.466 9.170 6.328 1.00 97.25 83 LEU A CA 1
ATOM 632 C C . LEU A 1 83 ? -11.843 8.956 7.795 1.00 97.25 83 LEU A C 1
ATOM 634 O O . LEU A 1 83 ? -12.960 8.522 8.084 1.00 97.25 83 LEU A O 1
ATOM 638 N N . VAL A 1 84 ? -10.956 9.333 8.714 1.00 97.06 84 VAL A N 1
ATOM 639 C CA . VAL A 1 84 ? -11.193 9.257 10.160 1.00 97.06 84 VAL A CA 1
ATOM 640 C C . VAL A 1 84 ? -12.365 10.149 10.561 1.00 97.06 84 VAL A C 1
ATOM 642 O O . VAL A 1 84 ? -13.272 9.675 11.245 1.00 97.06 84 VAL A O 1
ATOM 645 N N . ALA A 1 85 ? -12.435 11.379 10.040 1.00 95.31 85 ALA A N 1
ATOM 646 C CA . ALA A 1 85 ? -13.584 12.268 10.247 1.00 95.31 85 ALA A CA 1
ATOM 647 C C . ALA A 1 85 ? -14.912 11.680 9.719 1.00 95.31 85 ALA A C 1
ATOM 649 O O . ALA A 1 85 ? -15.991 12.038 10.185 1.00 95.31 85 ALA A O 1
ATOM 650 N N . LYS A 1 86 ? -14.852 10.739 8.766 1.00 96.12 86 LYS A N 1
ATOM 651 C CA . LYS A 1 86 ? -16.008 10.000 8.226 1.00 96.12 86 LYS A CA 1
ATOM 652 C C . LYS A 1 86 ? -16.242 8.647 8.908 1.00 96.12 86 LYS A C 1
ATOM 654 O O . LYS A 1 86 ? -17.051 7.849 8.434 1.00 96.12 86 LYS A O 1
ATOM 659 N N . GLY A 1 87 ? -15.565 8.372 10.021 1.00 96.50 87 GLY A N 1
ATOM 660 C CA . GLY A 1 87 ? -15.768 7.153 10.801 1.00 96.50 87 GLY A CA 1
ATOM 661 C C . GLY A 1 87 ? -15.082 5.908 10.232 1.00 96.50 87 GLY A C 1
ATOM 662 O O . GLY A 1 87 ? -15.523 4.798 10.539 1.00 96.50 87 GLY A O 1
ATOM 663 N N . ILE A 1 88 ? -14.041 6.077 9.411 1.00 98.00 88 ILE A N 1
ATOM 664 C CA . ILE A 1 88 ? -13.238 4.995 8.823 1.00 98.00 88 ILE A CA 1
ATOM 665 C C . ILE A 1 88 ? -11.848 5.018 9.465 1.00 98.00 88 ILE A C 1
ATOM 667 O O . ILE A 1 88 ? -11.150 6.028 9.397 1.00 98.00 88 ILE A O 1
ATOM 671 N N . ALA A 1 89 ? -11.443 3.911 10.087 1.00 98.38 89 ALA A N 1
ATOM 672 C CA . ALA A 1 89 ? -10.076 3.748 10.564 1.00 98.38 89 ALA A CA 1
ATOM 673 C C . ALA A 1 89 ? -9.132 3.524 9.385 1.00 98.38 89 ALA A C 1
ATOM 675 O O . ALA A 1 89 ? -9.510 2.929 8.375 1.00 98.38 89 ALA A O 1
ATOM 676 N N . ILE A 1 90 ? -7.891 3.973 9.518 1.00 98.69 90 ILE A N 1
ATOM 677 C CA . ILE A 1 90 ? -6.895 3.832 8.460 1.00 98.69 90 ILE A CA 1
ATOM 678 C C . ILE A 1 90 ? -5.531 3.483 9.030 1.00 98.69 90 ILE A C 1
ATOM 680 O O . ILE A 1 90 ? -5.052 4.117 9.970 1.00 98.69 90 ILE A O 1
ATOM 684 N N . PHE A 1 91 ? -4.902 2.483 8.423 1.00 98.81 91 PHE A N 1
ATOM 685 C CA . PHE A 1 91 ? -3.508 2.150 8.638 1.00 98.81 91 PHE A CA 1
ATOM 686 C C . PHE A 1 91 ? -2.684 2.556 7.417 1.00 98.81 91 PHE A C 1
ATOM 688 O O . PHE A 1 91 ? -3.006 2.207 6.279 1.00 98.81 91 PHE A O 1
ATOM 695 N N . ARG A 1 92 ? -1.611 3.302 7.667 1.00 98.56 92 ARG A N 1
ATOM 696 C CA . ARG A 1 92 ? -0.657 3.781 6.663 1.00 98.56 92 ARG A CA 1
ATOM 697 C C . ARG A 1 92 ? 0.755 3.524 7.161 1.00 98.56 92 ARG A C 1
ATOM 699 O O . ARG A 1 92 ? 1.027 3.733 8.338 1.00 98.56 92 ARG A O 1
ATOM 706 N N . TYR A 1 93 ? 1.642 3.074 6.287 1.00 98.62 93 TYR A N 1
ATOM 707 C CA . TYR A 1 93 ? 2.964 2.584 6.669 1.00 98.62 93 TYR A CA 1
ATOM 708 C C . TYR A 1 93 ? 4.044 3.107 5.731 1.00 98.62 93 TYR A C 1
ATOM 710 O O . TYR A 1 93 ? 3.767 3.484 4.591 1.00 98.62 93 TYR A O 1
ATOM 718 N N . ASP A 1 94 ? 5.275 3.152 6.229 1.00 97.81 94 ASP A N 1
ATOM 719 C CA . ASP A 1 94 ? 6.425 3.453 5.393 1.00 97.81 94 ASP A CA 1
ATOM 720 C C . ASP A 1 94 ? 6.654 2.268 4.468 1.00 97.81 94 ASP A C 1
ATOM 722 O O . ASP A 1 94 ? 6.833 1.136 4.926 1.00 97.81 94 ASP A O 1
ATOM 726 N N . LYS A 1 95 ? 6.698 2.518 3.158 1.00 95.94 95 LYS A N 1
ATOM 727 C CA . LYS A 1 95 ? 7.113 1.477 2.219 1.00 95.94 95 LYS A CA 1
ATOM 728 C C . LYS A 1 95 ? 8.492 0.963 2.636 1.00 95.94 95 LYS A C 1
ATOM 730 O O . LYS A 1 95 ? 9.325 1.757 3.078 1.00 95.94 95 LYS A O 1
ATOM 735 N N . ARG A 1 96 ? 8.785 -0.331 2.452 1.00 94.69 96 ARG A N 1
ATOM 736 C CA . ARG A 1 96 ? 10.072 -0.908 2.890 1.00 94.69 96 ARG A CA 1
ATOM 737 C C . ARG A 1 96 ? 11.299 -0.124 2.414 1.00 94.69 96 ARG A C 1
ATOM 739 O O . ARG A 1 96 ? 12.273 -0.045 3.152 1.00 94.69 96 ARG A O 1
ATOM 746 N N . THR A 1 97 ? 11.225 0.495 1.232 1.00 93.69 97 THR A N 1
ATOM 747 C CA . THR A 1 97 ? 12.293 1.313 0.634 1.00 93.69 97 THR A CA 1
ATOM 748 C C . THR A 1 97 ? 12.374 2.743 1.180 1.00 93.69 97 THR A C 1
ATOM 750 O O . THR A 1 97 ? 13.378 3.422 0.985 1.00 93.69 97 THR A O 1
ATOM 753 N N . ALA A 1 98 ? 11.325 3.218 1.852 1.00 94.44 98 ALA A N 1
ATOM 754 C CA . ALA A 1 98 ? 11.267 4.514 2.521 1.00 94.44 98 ALA A CA 1
ATOM 755 C C . ALA A 1 98 ? 11.625 4.422 4.011 1.00 94.44 98 ALA A C 1
ATOM 757 O O . ALA A 1 98 ? 12.101 5.402 4.586 1.00 94.44 98 ALA A O 1
ATOM 758 N N . ASN A 1 99 ? 11.421 3.256 4.635 1.00 94.56 99 ASN A N 1
ATOM 759 C CA . ASN A 1 99 ? 11.718 3.059 6.047 1.00 94.56 99 ASN A CA 1
ATOM 760 C C . ASN A 1 99 ? 13.234 3.129 6.302 1.00 94.56 99 ASN A C 1
ATOM 762 O O . ASN A 1 99 ? 14.028 2.352 5.765 1.00 94.56 99 A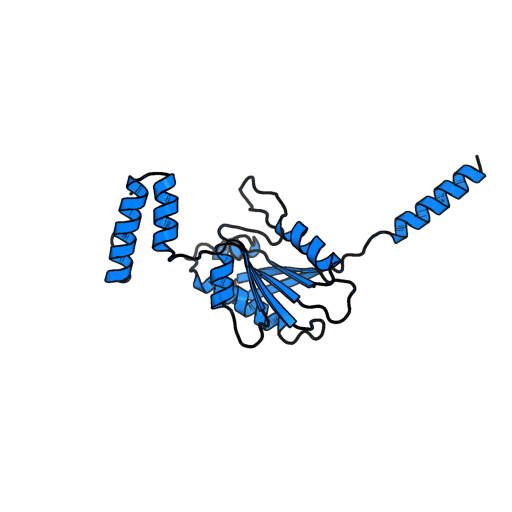SN A O 1
ATOM 766 N N . THR A 1 100 ? 13.646 4.058 7.164 1.00 93.00 100 THR A N 1
ATOM 767 C CA . THR A 1 100 ? 15.057 4.305 7.478 1.00 93.00 100 THR A CA 1
ATOM 768 C C . THR A 1 100 ? 15.734 3.129 8.179 1.00 93.00 100 THR A C 1
ATOM 770 O O . THR A 1 100 ? 16.935 2.942 7.977 1.00 93.00 100 THR A O 1
ATOM 773 N N . LYS A 1 101 ? 14.986 2.312 8.933 1.00 94.81 101 LYS A N 1
ATOM 774 C CA . LYS A 1 101 ? 15.500 1.108 9.604 1.00 94.81 101 LYS A CA 1
ATOM 775 C C . LYS A 1 101 ? 15.951 0.039 8.609 1.00 94.81 101 LYS A C 1
ATOM 777 O O . LYS A 1 101 ? 16.856 -0.729 8.909 1.00 94.81 101 LYS A O 1
ATOM 782 N N . ASN A 1 102 ? 15.381 0.038 7.405 1.00 94.75 102 ASN A N 1
ATOM 783 C CA . ASN A 1 102 ? 15.670 -0.976 6.395 1.00 94.75 102 ASN A CA 1
ATOM 784 C C . ASN A 1 102 ? 16.893 -0.644 5.538 1.00 94.75 102 ASN A C 1
ATOM 786 O O . ASN A 1 102 ? 17.348 -1.509 4.799 1.00 94.75 102 ASN A O 1
ATOM 790 N N . LYS A 1 103 ? 17.459 0.572 5.623 1.00 91.75 103 LYS A N 1
ATOM 791 C CA . LYS A 1 103 ? 18.519 1.061 4.715 1.00 91.75 103 LYS A CA 1
ATOM 792 C C . LYS A 1 103 ? 19.681 0.085 4.507 1.00 91.75 103 LYS A C 1
ATOM 794 O O . LYS A 1 103 ? 20.140 -0.053 3.380 1.00 91.75 103 LYS A O 1
ATOM 799 N N . ALA A 1 104 ? 20.141 -0.587 5.563 1.00 91.25 104 ALA A N 1
ATOM 800 C CA . ALA A 1 104 ? 21.241 -1.553 5.472 1.00 91.25 104 ALA A CA 1
ATOM 801 C C . ALA A 1 104 ? 20.875 -2.806 4.648 1.00 91.25 104 ALA A C 1
ATOM 803 O O . ALA A 1 104 ? 21.731 -3.385 3.981 1.00 91.25 104 ALA A O 1
ATOM 804 N N . LEU A 1 105 ? 19.595 -3.187 4.657 1.00 89.25 105 LEU A N 1
ATOM 805 C CA . LEU A 1 105 ? 19.047 -4.356 3.969 1.00 89.25 105 LEU A CA 1
ATOM 806 C C . LEU A 1 105 ? 18.668 -4.059 2.509 1.00 89.25 105 LEU A C 1
ATOM 808 O O . LEU A 1 105 ? 18.623 -4.975 1.695 1.00 89.25 105 LEU A O 1
ATOM 812 N N . LEU A 1 106 ? 18.459 -2.784 2.147 1.00 87.38 106 LEU A N 1
ATOM 813 C CA . LEU A 1 106 ? 18.109 -2.361 0.777 1.00 87.38 106 LEU A CA 1
ATOM 814 C C . LEU A 1 106 ? 19.265 -2.494 -0.233 1.00 87.38 106 LEU A C 1
ATOM 816 O O . LEU A 1 106 ? 19.084 -2.180 -1.405 1.00 87.38 106 LEU A O 1
ATOM 820 N N . SER A 1 107 ? 20.453 -2.922 0.204 1.00 80.12 107 SER A N 1
ATOM 821 C CA . SER A 1 107 ? 21.551 -3.297 -0.698 1.00 80.12 107 SER A CA 1
ATOM 822 C C . SER A 1 107 ? 21.247 -4.575 -1.489 1.00 80.12 107 SER A C 1
ATOM 824 O O . SER A 1 107 ? 21.846 -4.811 -2.537 1.00 80.12 107 SER A O 1
ATOM 826 N N . GLN A 1 108 ? 20.310 -5.389 -0.999 1.00 76.69 108 GLN A N 1
ATOM 827 C CA . GLN A 1 108 ? 19.807 -6.568 -1.690 1.00 76.69 108 GLN A CA 1
ATOM 828 C C . GLN A 1 108 ? 18.798 -6.164 -2.772 1.00 76.69 108 GLN A C 1
ATOM 830 O O . GLN A 1 108 ? 18.139 -5.127 -2.675 1.00 76.69 108 GLN A O 1
ATOM 835 N N . SER A 1 109 ? 18.668 -6.992 -3.811 1.00 81.06 109 SER A N 1
ATOM 836 C CA . SER A 1 109 ? 17.641 -6.777 -4.834 1.00 81.06 109 SER A CA 1
ATOM 837 C C . SER A 1 109 ? 16.257 -6.895 -4.203 1.00 81.06 109 SER A C 1
ATOM 839 O O . SER A 1 109 ? 15.973 -7.875 -3.524 1.00 81.06 109 SER A O 1
ATOM 841 N N . ILE A 1 110 ? 15.416 -5.889 -4.429 1.00 88.38 110 ILE A N 1
ATOM 842 C CA . ILE A 1 110 ? 14.029 -5.872 -3.965 1.00 88.38 110 ILE A CA 1
ATOM 843 C C . ILE A 1 110 ? 13.152 -6.283 -5.135 1.00 88.38 110 ILE A C 1
ATOM 845 O O . ILE A 1 110 ? 13.188 -5.651 -6.194 1.00 88.38 110 ILE A O 1
ATOM 849 N N . CYS A 1 111 ? 12.366 -7.329 -4.934 1.00 91.44 111 CYS A N 1
ATOM 850 C CA . CYS A 1 111 ? 11.438 -7.837 -5.929 1.00 91.44 111 CYS A CA 1
ATOM 851 C C . CYS A 1 111 ? 10.060 -7.180 -5.777 1.00 91.44 111 CYS A C 1
ATOM 853 O O . CYS A 1 111 ? 9.817 -6.357 -4.894 1.00 91.44 111 CYS A O 1
ATOM 855 N N . PHE A 1 112 ? 9.126 -7.498 -6.667 1.00 92.75 112 PHE A N 1
ATOM 856 C CA . PHE A 1 112 ? 7.768 -6.967 -6.555 1.00 92.75 112 PHE A CA 1
ATOM 857 C C . PHE A 1 112 ? 6.980 -7.691 -5.450 1.00 92.75 112 PHE A C 1
ATOM 859 O O . PHE A 1 112 ? 6.244 -7.078 -4.675 1.00 92.75 112 PHE A O 1
ATOM 866 N N . GLU A 1 113 ? 7.193 -9.000 -5.354 1.00 96.44 113 GLU A N 1
ATOM 867 C CA . GLU A 1 113 ? 6.593 -9.952 -4.417 1.00 96.44 113 GLU A CA 1
ATOM 868 C C . GLU A 1 113 ? 6.890 -9.595 -2.960 1.00 96.44 113 GLU A C 1
ATOM 870 O O . GLU A 1 113 ? 6.090 -9.858 -2.066 1.00 96.44 113 GLU A O 1
ATOM 875 N N . ASP A 1 114 ? 8.012 -8.930 -2.729 1.00 96.69 114 ASP A N 1
ATOM 876 C CA . ASP A 1 114 ? 8.389 -8.329 -1.461 1.00 96.69 114 ASP A CA 1
ATOM 877 C C . ASP A 1 114 ? 7.324 -7.347 -0.947 1.00 96.69 114 ASP A C 1
ATOM 879 O O . ASP A 1 114 ? 6.846 -7.458 0.184 1.00 96.69 114 ASP A O 1
ATOM 883 N N . PHE A 1 115 ? 6.868 -6.421 -1.794 1.00 97.69 115 PHE A N 1
ATOM 884 C CA . PHE A 1 115 ? 5.810 -5.483 -1.411 1.00 97.69 115 PHE A CA 1
ATOM 885 C C . PHE A 1 115 ? 4.484 -6.200 -1.140 1.00 97.69 115 PHE A C 1
ATOM 887 O O . PHE A 1 115 ? 3.737 -5.793 -0.252 1.00 97.69 115 PHE A O 1
ATOM 894 N N . VAL A 1 116 ? 4.196 -7.276 -1.879 1.00 98.56 116 VAL A N 1
ATOM 895 C CA . VAL A 1 116 ? 3.010 -8.118 -1.654 1.00 98.56 116 VAL A CA 1
ATOM 896 C C . VAL A 1 116 ? 3.104 -8.808 -0.294 1.00 98.56 116 VAL A C 1
ATOM 898 O O . VAL A 1 116 ? 2.132 -8.830 0.460 1.00 98.56 116 VAL A O 1
ATOM 901 N N . SER A 1 117 ? 4.283 -9.332 0.040 1.00 98.31 117 SER A N 1
ATOM 902 C CA . SER A 1 117 ? 4.568 -9.978 1.319 1.00 98.31 117 SER A CA 1
ATOM 903 C C . SER A 1 117 ? 4.378 -9.016 2.499 1.00 98.31 117 SER A C 1
ATOM 905 O O . SER A 1 117 ? 3.749 -9.384 3.489 1.00 98.31 117 SER A O 1
ATOM 907 N N . ASP A 1 118 ? 4.807 -7.755 2.369 1.00 98.38 118 ASP A N 1
ATOM 908 C CA . ASP A 1 118 ? 4.576 -6.735 3.405 1.00 98.38 118 ASP A CA 1
ATOM 909 C C . ASP A 1 118 ? 3.088 -6.501 3.657 1.00 98.38 118 ASP A C 1
ATOM 911 O O . ASP A 1 118 ? 2.647 -6.455 4.805 1.00 98.38 118 ASP A O 1
ATOM 915 N N . VAL A 1 119 ? 2.292 -6.385 2.589 1.00 98.69 119 VAL A N 1
ATOM 916 C CA . VAL A 1 119 ? 0.843 -6.194 2.727 1.00 98.69 119 VAL A CA 1
ATOM 917 C C . VAL A 1 119 ? 0.196 -7.414 3.377 1.00 98.69 119 VAL A C 1
ATOM 919 O O . VAL A 1 119 ? -0.636 -7.240 4.262 1.00 98.69 119 VAL A O 1
ATOM 922 N N . LYS A 1 120 ? 0.617 -8.637 3.037 1.00 98.62 120 LYS A N 1
ATOM 923 C CA . LYS A 1 120 ? 0.136 -9.860 3.705 1.00 98.62 120 LYS A CA 1
ATOM 924 C C . LYS A 1 120 ? 0.468 -9.879 5.200 1.00 98.62 120 LYS A C 1
ATOM 926 O O . LYS A 1 120 ? -0.389 -10.241 6.005 1.00 98.62 120 LYS A O 1
ATOM 931 N N . ALA A 1 121 ? 1.665 -9.437 5.592 1.00 98.50 121 ALA A N 1
ATOM 932 C CA . ALA A 1 121 ? 2.034 -9.311 7.004 1.00 98.50 121 ALA A CA 1
ATOM 933 C C . ALA A 1 121 ? 1.135 -8.299 7.740 1.00 98.50 121 ALA A C 1
ATOM 935 O O . ALA A 1 121 ? 0.670 -8.567 8.849 1.00 98.50 121 ALA A O 1
ATOM 936 N N . ILE A 1 122 ? 0.821 -7.169 7.097 1.00 98.69 122 ILE A N 1
ATOM 937 C CA . ILE A 1 122 ? -0.100 -6.159 7.636 1.00 98.69 122 ILE A CA 1
ATOM 938 C C . ILE A 1 122 ? -1.523 -6.723 7.778 1.00 98.69 122 ILE A C 1
ATOM 940 O O . ILE A 1 122 ? -2.149 -6.538 8.820 1.00 98.69 122 ILE A O 1
ATOM 944 N N . ILE A 1 123 ? -2.038 -7.427 6.765 1.00 98.56 123 ILE A N 1
ATOM 945 C CA . ILE A 1 123 ? -3.365 -8.065 6.815 1.00 98.56 123 ILE A CA 1
ATOM 946 C C . ILE A 1 123 ? -3.426 -9.045 7.988 1.00 98.56 123 ILE A C 1
ATOM 948 O O . ILE A 1 123 ? -4.320 -8.951 8.832 1.00 98.56 123 ILE A O 1
ATOM 952 N N . SER A 1 124 ? -2.420 -9.916 8.104 1.00 97.88 124 SER A N 1
ATOM 953 C CA . SER A 1 124 ? -2.338 -10.896 9.187 1.00 97.88 124 SER A CA 1
ATOM 954 C C . SER A 1 124 ? -2.286 -10.254 10.574 1.00 97.88 124 SER A C 1
ATOM 956 O O . SER A 1 124 ? -2.755 -10.867 11.534 1.00 97.88 124 SER A O 1
ATOM 958 N N . TYR A 1 125 ? -1.714 -9.056 10.709 1.00 98.06 125 TYR A N 1
ATOM 959 C CA . TYR A 1 125 ? -1.693 -8.333 11.979 1.00 98.06 125 TYR A CA 1
ATOM 960 C C . TYR A 1 125 ? -3.094 -7.856 12.393 1.00 98.06 125 TYR A C 1
ATOM 962 O O . TYR A 1 125 ? -3.453 -7.944 13.565 1.00 98.06 125 TYR A O 1
ATOM 970 N N . PHE A 1 126 ? -3.909 -7.396 11.438 1.00 97.94 126 PHE A N 1
ATOM 971 C CA . PHE A 1 126 ? -5.220 -6.801 11.720 1.00 97.94 126 PHE A CA 1
ATOM 972 C C . PHE A 1 126 ? -6.411 -7.768 11.658 1.00 97.94 126 PHE A C 1
ATOM 974 O O . PHE A 1 126 ? -7.487 -7.408 12.132 1.00 97.94 126 PHE A O 1
ATOM 981 N N . ARG A 1 127 ? -6.257 -8.984 11.116 1.00 93.00 127 ARG A N 1
ATOM 982 C CA . ARG A 1 127 ? -7.382 -9.906 10.839 1.00 93.00 127 ARG A CA 1
ATOM 983 C C . ARG A 1 127 ? -8.289 -10.244 12.033 1.00 93.00 127 ARG A C 1
ATOM 985 O O . ARG A 1 127 ? -9.476 -10.471 11.847 1.00 93.00 127 ARG A O 1
ATOM 992 N N . ASN A 1 128 ? -7.746 -10.246 13.252 1.00 93.12 128 ASN A N 1
ATOM 993 C CA . ASN A 1 128 ? -8.478 -10.595 14.480 1.00 93.12 128 ASN A CA 1
ATOM 994 C C . ASN A 1 128 ? -8.707 -9.390 15.402 1.00 93.12 128 ASN A C 1
ATOM 996 O O . ASN A 1 128 ? -9.026 -9.553 16.578 1.00 93.12 128 ASN A O 1
ATOM 1000 N N . ASP A 1 129 ? -8.496 -8.176 14.902 1.00 95.88 129 ASP A N 1
ATOM 1001 C CA . ASP A 1 129 ? -8.666 -6.976 15.702 1.00 95.88 129 ASP A CA 1
ATOM 1002 C C . ASP A 1 129 ? -10.153 -6.607 15.809 1.00 95.88 129 ASP A C 1
ATOM 1004 O O . ASP A 1 129 ? -10.760 -6.053 14.890 1.00 95.88 129 ASP A O 1
ATOM 1008 N N . GLU A 1 130 ? -10.747 -6.904 16.966 1.00 95.50 130 GLU A N 1
ATOM 1009 C CA . GLU A 1 130 ? -12.174 -6.695 17.244 1.00 95.50 130 GLU A CA 1
ATOM 1010 C C . GLU A 1 130 ? -12.610 -5.222 17.189 1.00 95.50 130 GLU A C 1
ATOM 1012 O O . GLU A 1 130 ? -13.811 -4.924 17.128 1.00 95.50 130 GLU A O 1
ATOM 1017 N N . ARG A 1 131 ? -11.650 -4.284 17.172 1.00 95.50 131 ARG A N 1
ATOM 1018 C CA . ARG A 1 131 ? -11.924 -2.857 16.963 1.00 95.50 131 ARG A CA 1
ATOM 1019 C C . ARG A 1 131 ? -12.469 -2.578 15.568 1.00 95.50 131 ARG A C 1
ATOM 1021 O O . ARG A 1 131 ? -13.051 -1.507 15.379 1.00 95.50 131 ARG A O 1
ATOM 1028 N N . PHE A 1 132 ? -12.309 -3.498 14.613 1.00 97.75 132 PHE A N 1
ATOM 1029 C CA . PHE A 1 132 ? -12.731 -3.301 13.232 1.00 97.75 132 PHE A CA 1
ATOM 1030 C C . PHE A 1 132 ? -13.925 -4.173 12.834 1.00 97.75 132 PHE A C 1
ATOM 1032 O O . PHE A 1 132 ? -14.050 -5.333 13.213 1.00 97.75 132 PHE A O 1
ATOM 1039 N N . SER A 1 133 ? -14.842 -3.599 12.051 1.00 97.56 133 SER A N 1
ATOM 1040 C CA . SER A 1 133 ? -15.976 -4.337 11.463 1.00 97.56 133 SER A CA 1
ATOM 1041 C C . SER A 1 133 ? -15.629 -5.029 10.146 1.00 97.56 133 SER A C 1
ATOM 1043 O O . SER A 1 133 ? -16.351 -5.924 9.722 1.00 97.56 133 SER A O 1
ATOM 1045 N N . SER A 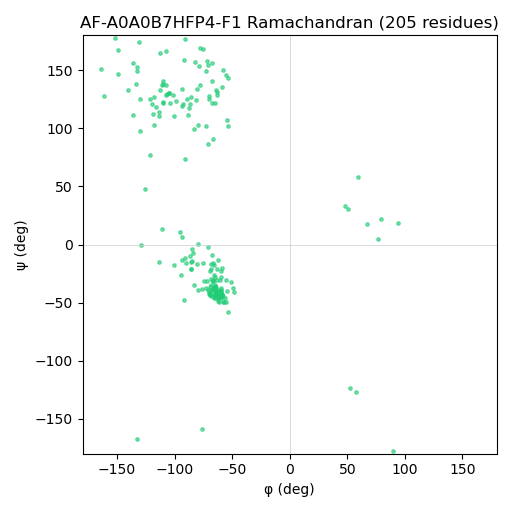1 134 ? -14.572 -4.577 9.472 1.00 97.94 134 SER A N 1
ATOM 1046 C CA . SER A 1 134 ? -14.043 -5.148 8.231 1.00 97.94 134 SER A CA 1
ATOM 1047 C C . SER A 1 134 ? -12.631 -4.627 7.995 1.00 97.94 134 SER A C 1
ATOM 1049 O O . SER A 1 134 ? -12.332 -3.493 8.379 1.00 97.94 134 SER A O 1
ATOM 1051 N N . VAL A 1 135 ? -11.800 -5.413 7.315 1.00 98.56 135 VAL A N 1
ATOM 1052 C CA . VAL A 1 135 ? -10.496 -4.981 6.801 1.00 98.56 135 VAL A CA 1
ATOM 1053 C C . VAL A 1 135 ? -10.619 -4.782 5.292 1.00 98.56 135 VAL A C 1
ATOM 1055 O O . VAL A 1 135 ? -11.178 -5.617 4.584 1.00 98.56 135 VAL A O 1
ATOM 1058 N N . ASN A 1 136 ? -10.163 -3.640 4.787 1.00 98.75 136 ASN A N 1
ATOM 1059 C CA . ASN A 1 136 ? -10.279 -3.249 3.384 1.00 98.75 136 ASN A CA 1
ATOM 1060 C C . ASN A 1 136 ? -8.916 -2.739 2.897 1.00 98.75 136 ASN A C 1
ATOM 1062 O O . ASN A 1 136 ? -8.169 -2.144 3.674 1.00 98.75 136 ASN A O 1
ATOM 1066 N N . LEU A 1 137 ? -8.608 -2.917 1.615 1.00 98.81 137 LEU A N 1
ATOM 1067 C CA . LEU A 1 137 ? -7.380 -2.413 0.997 1.00 98.81 137 LEU A CA 1
ATOM 1068 C C . LEU A 1 137 ? -7.688 -1.228 0.078 1.00 98.81 137 LEU A C 1
ATOM 1070 O O . LEU A 1 137 ? -8.626 -1.289 -0.717 1.00 98.81 137 LEU A O 1
ATOM 1074 N N . LEU A 1 138 ? -6.865 -0.180 0.132 1.00 98.75 138 LEU A N 1
ATOM 1075 C CA . LEU A 1 138 ? -6.793 0.846 -0.907 1.00 98.75 138 LEU A CA 1
ATOM 1076 C C . LEU A 1 138 ? -5.389 0.855 -1.489 1.00 98.75 138 LEU A C 1
ATOM 1078 O O . LEU A 1 138 ? -4.444 1.254 -0.815 1.00 98.75 138 LEU A O 1
ATOM 1082 N N . GLY A 1 139 ? -5.262 0.451 -2.748 1.00 98.44 139 GLY A N 1
ATOM 1083 C CA . GLY A 1 139 ? -4.005 0.518 -3.477 1.00 98.44 139 GLY A CA 1
ATOM 1084 C C . GLY A 1 139 ? -3.965 1.703 -4.434 1.00 98.44 139 GLY A C 1
ATOM 1085 O O . GLY A 1 139 ? -4.876 1.891 -5.243 1.00 98.44 139 GLY A O 1
ATOM 1086 N N . HIS A 1 140 ? -2.900 2.502 -4.351 1.00 97.56 140 HIS A N 1
ATOM 1087 C CA . HIS A 1 140 ? -2.657 3.622 -5.260 1.00 97.56 140 HIS A CA 1
ATOM 1088 C C . HIS A 1 140 ? -1.560 3.287 -6.274 1.00 97.56 140 HIS A C 1
ATOM 1090 O O . HIS A 1 140 ? -0.468 2.871 -5.888 1.00 97.56 140 HIS A O 1
ATOM 1096 N N . SER A 1 141 ? -1.805 3.525 -7.566 1.00 95.00 141 SER A N 1
ATOM 1097 C CA . SER A 1 141 ? -0.821 3.287 -8.633 1.00 95.00 141 SER A CA 1
ATOM 1098 C C . SER A 1 141 ? -0.251 1.858 -8.577 1.00 95.00 141 SER A C 1
ATOM 1100 O O . SER A 1 141 ? -1.030 0.907 -8.573 1.00 95.00 141 SER A O 1
ATOM 1102 N N . GLN A 1 142 ? 1.073 1.672 -8.484 1.00 95.06 142 GLN A N 1
ATOM 1103 C CA . GLN A 1 142 ? 1.712 0.360 -8.264 1.00 95.06 142 GLN A CA 1
ATOM 1104 C C . GLN A 1 142 ? 1.078 -0.422 -7.096 1.00 95.06 142 GLN A C 1
ATOM 1106 O O . GLN A 1 142 ? 0.902 -1.636 -7.181 1.00 95.06 142 GLN A O 1
ATOM 1111 N N . GLY A 1 143 ? 0.689 0.282 -6.031 1.00 97.50 143 GLY A N 1
ATOM 1112 C CA . GLY A 1 143 ? 0.067 -0.293 -4.846 1.00 97.50 143 GLY A CA 1
ATOM 1113 C C . GLY A 1 143 ? -1.281 -0.957 -5.120 1.00 97.50 143 GLY A C 1
ATOM 1114 O O . GLY A 1 143 ? -1.683 -1.820 -4.353 1.00 97.50 143 GLY A O 1
ATOM 1115 N N . ALA A 1 144 ? -1.969 -0.616 -6.218 1.00 97.31 144 ALA A N 1
ATOM 1116 C CA . ALA A 1 144 ? -3.199 -1.294 -6.633 1.00 97.31 144 ALA A CA 1
ATOM 1117 C C . ALA A 1 144 ? -2.943 -2.753 -7.032 1.00 97.31 144 ALA A C 1
ATOM 1119 O O . ALA A 1 144 ? -3.661 -3.643 -6.581 1.00 97.31 144 ALA A O 1
ATOM 1120 N N . LEU A 1 145 ? -1.890 -3.008 -7.816 1.00 96.31 145 LEU A N 1
ATOM 1121 C CA . LEU A 1 145 ? -1.497 -4.370 -8.181 1.00 96.31 145 LEU A CA 1
ATOM 1122 C C . LEU A 1 145 ? -0.954 -5.129 -6.964 1.00 96.31 145 LEU A C 1
ATOM 1124 O O . LEU A 1 145 ? -1.326 -6.278 -6.747 1.00 96.31 145 LEU A O 1
ATOM 1128 N N . VAL A 1 146 ? -0.142 -4.470 -6.126 1.00 98.06 146 VAL A N 1
ATOM 1129 C CA . VAL A 1 146 ? 0.348 -5.064 -4.869 1.00 98.06 146 VAL A CA 1
ATOM 1130 C C . VAL A 1 146 ? -0.821 -5.486 -3.975 1.00 98.06 146 VAL A C 1
ATOM 1132 O O . VAL A 1 146 ? -0.857 -6.622 -3.512 1.00 98.06 146 VAL A O 1
ATOM 1135 N N . ALA A 1 147 ? -1.795 -4.594 -3.765 1.00 98.31 147 ALA A N 1
ATOM 1136 C CA . ALA A 1 147 ? -2.984 -4.880 -2.974 1.00 98.31 147 ALA A CA 1
ATOM 1137 C C . ALA A 1 147 ? -3.779 -6.049 -3.564 1.00 98.31 147 ALA A C 1
ATOM 1139 O O . ALA A 1 147 ? -4.163 -6.941 -2.819 1.00 98.31 147 ALA A O 1
ATOM 1140 N N . MET A 1 148 ? -3.972 -6.087 -4.886 1.00 97.12 148 MET A N 1
ATOM 1141 C CA . MET A 1 148 ? -4.686 -7.169 -5.568 1.00 97.12 148 MET A CA 1
ATOM 1142 C C . MET A 1 148 ? -4.036 -8.540 -5.343 1.00 97.12 148 MET A C 1
ATOM 1144 O O . MET A 1 148 ? -4.739 -9.502 -5.048 1.00 97.12 148 MET A O 1
ATOM 1148 N N . LEU A 1 149 ? -2.706 -8.627 -5.425 1.00 97.81 149 LEU A N 1
ATOM 1149 C CA . LEU A 1 149 ? -1.966 -9.876 -5.194 1.00 97.81 149 LEU A CA 1
ATOM 1150 C C . LEU A 1 149 ? -1.864 -10.269 -3.709 1.00 97.81 149 LEU A C 1
ATOM 1152 O O . LEU A 1 149 ? -1.508 -11.406 -3.390 1.00 97.81 149 LEU A O 1
ATOM 1156 N N . ALA A 1 150 ? -2.140 -9.334 -2.798 1.00 98.31 150 ALA A N 1
ATOM 1157 C CA . ALA A 1 150 ? -2.104 -9.566 -1.358 1.00 98.31 150 ALA A CA 1
ATOM 1158 C C . ALA A 1 150 ? -3.452 -10.012 -0.769 1.00 98.31 150 ALA A C 1
ATOM 1160 O O . ALA A 1 150 ? -3.471 -10.427 0.386 1.00 98.31 150 ALA A O 1
ATOM 1161 N N . ILE A 1 151 ? -4.553 -9.931 -1.529 1.00 97.56 151 ILE A N 1
ATOM 1162 C CA . ILE A 1 151 ? -5.896 -10.300 -1.056 1.00 9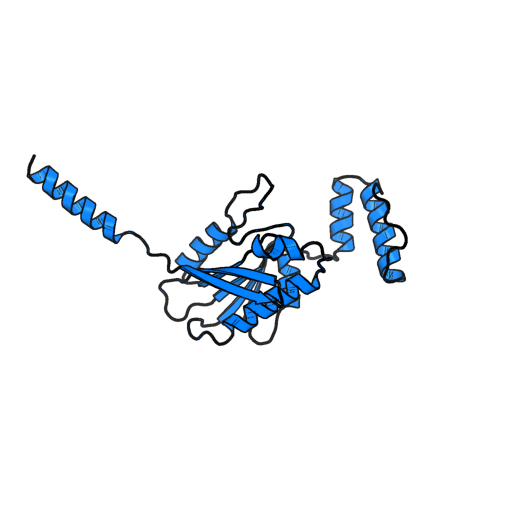7.56 151 ILE A CA 1
ATOM 1163 C C . ILE A 1 151 ? -5.946 -11.762 -0.603 1.00 97.56 151 ILE A C 1
ATOM 1165 O O . ILE A 1 151 ? -5.491 -12.666 -1.305 1.00 97.56 151 ILE A O 1
ATOM 1169 N N . ASP A 1 152 ? -6.589 -11.973 0.541 1.00 95.44 152 ASP A N 1
ATOM 1170 C CA . ASP A 1 152 ? -7.024 -13.266 1.057 1.00 95.44 152 ASP A CA 1
ATOM 1171 C C . ASP A 1 152 ? -8.491 -13.189 1.534 1.00 95.44 152 ASP A C 1
ATOM 1173 O O . ASP A 1 152 ? -9.212 -12.234 1.225 1.00 95.44 152 ASP A O 1
ATOM 1177 N N . SER A 1 153 ? -8.955 -14.206 2.266 1.00 95.62 153 SER A N 1
ATOM 1178 C CA . SER A 1 153 ? -10.329 -14.281 2.778 1.00 95.62 153 SER A CA 1
ATOM 1179 C C . SER A 1 153 ? -10.679 -13.235 3.841 1.00 95.62 153 SER A C 1
ATOM 1181 O O . SER A 1 153 ? -11.864 -13.042 4.107 1.00 95.62 153 SER A O 1
ATOM 1183 N N . ASP A 1 154 ? -9.691 -12.569 4.448 1.00 95.25 154 ASP A N 1
ATOM 1184 C CA . ASP A 1 154 ? -9.908 -11.594 5.523 1.00 95.25 154 ASP A CA 1
ATOM 1185 C C . ASP A 1 154 ? -10.227 -10.189 4.964 1.00 95.25 154 ASP A C 1
ATOM 1187 O O . ASP A 1 154 ? -10.738 -9.314 5.674 1.00 95.25 154 ASP A O 1
ATOM 1191 N N . ILE A 1 155 ? -9.981 -9.959 3.667 1.00 98.25 155 ILE A N 1
ATOM 1192 C CA . ILE A 1 155 ? -10.238 -8.681 2.997 1.00 98.25 155 ILE A CA 1
ATOM 1193 C C . ILE A 1 155 ? -11.680 -8.586 2.491 1.00 98.25 155 ILE A C 1
ATOM 1195 O O . ILE A 1 155 ? -12.124 -9.330 1.623 1.00 98.25 155 ILE A O 1
ATOM 1199 N N . SER A 1 156 ? -12.405 -7.575 2.971 1.00 98.19 156 SER A N 1
ATOM 1200 C CA . SER A 1 156 ? -13.800 -7.320 2.591 1.00 98.19 156 SER A CA 1
ATOM 1201 C C . SER A 1 156 ? -13.956 -6.535 1.288 1.00 98.19 156 SER A C 1
ATOM 1203 O O . SER A 1 156 ? -14.939 -6.720 0.572 1.00 98.19 156 SER A O 1
ATOM 1205 N N . ARG A 1 157 ? -13.043 -5.597 0.999 1.00 98.25 157 ARG A N 1
ATOM 1206 C CA . ARG A 1 157 ? -13.082 -4.753 -0.209 1.00 98.25 157 ARG A CA 1
ATOM 1207 C C . ARG A 1 157 ? -11.681 -4.370 -0.666 1.00 98.25 157 ARG A C 1
ATOM 1209 O O . ARG A 1 157 ? -10.810 -4.100 0.161 1.00 98.25 157 ARG A O 1
ATOM 1216 N N . LEU A 1 158 ? -11.525 -4.249 -1.981 1.00 98.31 158 LEU A N 1
ATOM 1217 C CA . LEU A 1 158 ? -10.379 -3.633 -2.645 1.00 98.31 158 LEU A CA 1
ATOM 1218 C C . LEU A 1 158 ? -10.825 -2.338 -3.333 1.00 98.31 158 LEU A C 1
ATOM 1220 O O . LEU A 1 158 ? -11.825 -2.320 -4.048 1.00 98.31 158 LEU A O 1
ATOM 1224 N N . ILE A 1 159 ? -10.062 -1.266 -3.136 1.00 98.44 159 ILE A N 1
ATOM 1225 C CA . ILE A 1 159 ? -10.232 0.025 -3.803 1.00 98.44 159 ILE A CA 1
ATOM 1226 C C . ILE A 1 159 ? -8.951 0.322 -4.586 1.00 98.44 159 ILE A C 1
ATOM 1228 O O . ILE A 1 159 ? -7.872 0.430 -4.005 1.00 98.44 159 ILE A O 1
ATOM 1232 N N . CYS A 1 160 ? -9.068 0.488 -5.901 1.00 97.50 160 CYS A N 1
ATOM 1233 C CA . CYS A 1 160 ? -7.946 0.835 -6.772 1.00 97.50 160 CYS A CA 1
ATOM 1234 C C . CYS A 1 160 ? -8.030 2.310 -7.171 1.00 97.50 160 CYS A C 1
ATOM 1236 O O . CYS A 1 160 ? -9.010 2.734 -7.781 1.00 97.50 160 CYS A O 1
ATOM 1238 N N . VAL A 1 161 ? -6.991 3.088 -6.866 1.00 96.94 161 VAL A N 1
ATOM 1239 C CA . VAL A 1 161 ? -6.895 4.504 -7.249 1.00 96.94 161 VAL A CA 1
ATOM 1240 C C . VAL A 1 161 ? -5.725 4.680 -8.203 1.00 96.94 161 VAL A C 1
ATOM 1242 O O . VAL A 1 161 ? -4.582 4.417 -7.836 1.00 96.94 161 VAL A O 1
ATOM 1245 N N . ALA A 1 162 ? -6.002 5.125 -9.431 1.00 94.19 162 ALA A N 1
ATOM 1246 C CA . ALA A 1 162 ? -4.985 5.311 -10.473 1.00 94.19 162 ALA A CA 1
ATOM 1247 C C . ALA A 1 162 ? -4.083 4.073 -10.688 1.00 94.19 162 ALA A C 1
ATOM 1249 O O . ALA A 1 162 ? -2.902 4.210 -11.003 1.00 94.19 162 ALA A O 1
ATOM 1250 N N . GLY A 1 163 ? -4.626 2.870 -10.465 1.00 90.44 163 GLY A N 1
ATOM 1251 C CA . GLY A 1 163 ? -3.921 1.608 -10.683 1.00 90.44 163 GLY A CA 1
ATOM 1252 C C . GLY A 1 163 ? -3.721 1.315 -12.174 1.00 90.44 163 GLY A C 1
ATOM 1253 O O . GLY A 1 163 ? -4.506 1.800 -12.992 1.00 90.44 163 GLY A O 1
ATOM 1254 N N . PRO A 1 164 ? -2.690 0.536 -12.543 1.00 83.00 164 PRO A N 1
ATOM 1255 C CA . PRO A 1 164 ? -2.498 0.121 -13.927 1.00 83.00 164 PRO A CA 1
ATOM 1256 C C . PRO A 1 164 ? -3.677 -0.748 -14.389 1.00 83.00 164 PRO A C 1
ATOM 1258 O O . PRO A 1 164 ? -4.069 -1.681 -13.690 1.00 83.00 164 PRO A O 1
ATOM 1261 N N . SER A 1 165 ? -4.241 -0.426 -15.555 1.00 86.69 165 SER A N 1
ATOM 1262 C CA . SER A 1 165 ? -5.277 -1.227 -16.228 1.00 86.69 165 SER A CA 1
ATOM 1263 C C . SER A 1 165 ? -4.726 -2.085 -17.367 1.00 86.69 165 SER A C 1
ATOM 1265 O O . SER A 1 165 ? -5.396 -3.011 -17.806 1.00 86.69 165 SER A O 1
ATOM 1267 N N . GLU A 1 166 ? -3.526 -1.758 -17.841 1.00 88.94 166 GLU A N 1
ATOM 1268 C CA . GLU A 1 166 ? -2.826 -2.437 -18.930 1.00 88.94 166 GLU A CA 1
ATOM 1269 C C . GLU A 1 166 ? -1.652 -3.248 -18.379 1.00 88.94 166 GLU A C 1
ATOM 1271 O O . GLU A 1 166 ? -1.197 -3.027 -17.248 1.00 88.94 166 GLU A O 1
ATOM 1276 N N . ASN A 1 167 ? -1.102 -4.137 -19.205 1.00 88.06 167 ASN A N 1
ATOM 1277 C CA . ASN A 1 167 ? 0.105 -4.872 -18.846 1.00 88.06 167 ASN A CA 1
ATOM 1278 C C . ASN A 1 167 ? 1.266 -3.911 -18.535 1.00 88.06 167 ASN A C 1
ATOM 1280 O O . ASN A 1 167 ? 1.372 -2.808 -19.088 1.00 88.06 167 ASN A O 1
ATOM 1284 N N . VAL A 1 168 ? 2.165 -4.342 -17.644 1.00 86.25 168 VAL A N 1
ATOM 1285 C CA . VAL A 1 168 ? 3.298 -3.516 -17.198 1.00 86.25 168 VAL A CA 1
ATOM 1286 C C . VAL A 1 168 ? 4.202 -3.112 -18.367 1.00 86.25 168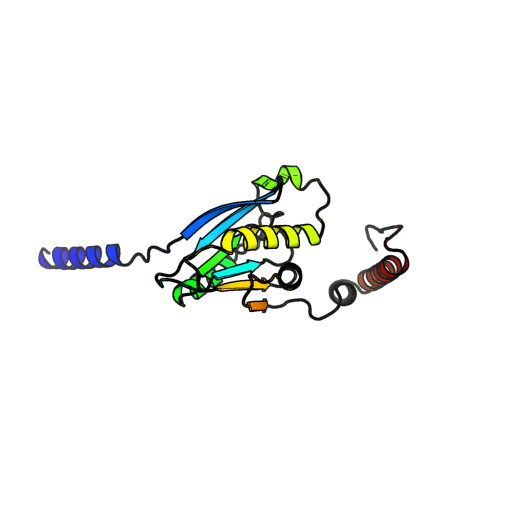 VAL A C 1
ATOM 1288 O O . VAL A 1 168 ? 4.612 -1.956 -18.429 1.00 86.25 168 VAL A O 1
ATOM 1291 N N . GLU A 1 169 ? 4.412 -4.009 -19.337 1.00 91.12 169 GLU A N 1
ATOM 1292 C CA . GLU A 1 169 ? 5.103 -3.722 -20.600 1.00 91.12 169 GLU A CA 1
ATOM 1293 C C . GLU A 1 169 ? 4.462 -2.528 -21.312 1.00 91.12 169 GLU A C 1
ATOM 1295 O O . GLU A 1 169 ? 5.122 -1.522 -21.557 1.00 91.12 169 GLU A O 1
ATOM 1300 N N . GLN A 1 170 ? 3.162 -2.609 -21.610 1.00 91.88 170 GLN A N 1
ATOM 1301 C CA . GLN A 1 170 ? 2.451 -1.568 -22.356 1.00 91.88 170 GLN A CA 1
ATOM 1302 C C . GLN A 1 170 ? 2.508 -0.229 -21.621 1.00 91.88 170 GLN A C 1
ATOM 1304 O O . GLN A 1 170 ? 2.754 0.812 -22.233 1.00 91.88 170 GLN A O 1
ATOM 1309 N N . THR A 1 171 ? 2.335 -0.261 -20.298 1.00 89.62 171 THR A N 1
ATOM 1310 C CA . THR A 1 171 ? 2.408 0.930 -19.449 1.00 89.62 171 THR A CA 1
ATOM 1311 C C . THR A 1 171 ? 3.800 1.562 -19.503 1.00 89.62 171 THR A C 1
ATOM 1313 O O . THR A 1 171 ? 3.914 2.770 -19.727 1.00 89.62 171 THR A O 1
ATOM 1316 N N . LEU A 1 172 ? 4.862 0.769 -19.335 1.00 89.88 172 LEU A N 1
ATOM 1317 C CA . LEU A 1 172 ? 6.241 1.260 -19.324 1.00 89.88 172 LEU A CA 1
ATOM 1318 C C . LEU A 1 172 ? 6.690 1.734 -20.705 1.00 89.88 172 LEU A C 1
ATOM 1320 O O . LEU A 1 172 ? 7.239 2.828 -20.814 1.00 89.88 172 LEU A O 1
ATOM 1324 N N . VAL A 1 173 ? 6.383 0.990 -21.769 1.00 93.12 173 VAL A N 1
ATOM 1325 C CA . VAL A 1 173 ? 6.674 1.404 -23.149 1.00 93.12 173 VAL A CA 1
ATOM 1326 C C . VAL A 1 173 ? 5.955 2.715 -23.476 1.00 93.12 173 VAL A C 1
ATOM 1328 O O . VAL A 1 173 ? 6.570 3.628 -24.027 1.00 93.12 173 VAL A O 1
ATOM 1331 N N . ALA A 1 174 ? 4.684 2.877 -23.092 1.00 92.38 174 ALA A N 1
ATOM 1332 C CA . ALA A 1 174 ? 3.951 4.124 -23.313 1.00 92.38 174 ALA A CA 1
ATOM 1333 C C . ALA A 1 174 ? 4.530 5.307 -22.514 1.00 92.38 174 ALA A C 1
ATOM 1335 O O . ALA A 1 174 ? 4.597 6.425 -23.031 1.00 92.38 174 ALA A O 1
ATOM 1336 N N . GLN A 1 175 ? 4.957 5.085 -21.266 1.00 90.06 175 GLN A N 1
ATOM 1337 C CA . GLN A 1 175 ? 5.616 6.107 -20.446 1.00 90.06 175 GLN A CA 1
ATOM 1338 C C . GLN A 1 175 ? 6.975 6.509 -21.024 1.00 90.06 175 GLN A C 1
ATOM 1340 O O . GLN A 1 175 ? 7.245 7.703 -21.156 1.00 90.06 175 GLN A O 1
ATOM 1345 N N . LEU A 1 176 ? 7.798 5.536 -21.420 1.00 93.62 176 LEU A N 1
ATOM 1346 C CA . LEU A 1 176 ? 9.095 5.776 -22.046 1.00 93.62 176 LEU A CA 1
ATOM 1347 C C . LEU A 1 176 ? 8.941 6.472 -23.392 1.00 93.62 176 LEU A C 1
ATOM 1349 O O . LEU A 1 176 ? 9.698 7.390 -23.677 1.00 93.62 176 LEU A O 1
ATOM 1353 N N . ARG A 1 177 ? 7.910 6.147 -24.179 1.00 95.31 177 ARG A N 1
ATOM 1354 C CA . ARG A 1 177 ? 7.670 6.787 -25.481 1.00 95.31 177 ARG A CA 1
ATOM 1355 C C . ARG A 1 177 ? 7.390 8.281 -25.364 1.00 95.31 177 ARG A C 1
ATOM 1357 O O . ARG A 1 177 ? 7.758 9.033 -26.260 1.00 95.31 177 ARG A O 1
ATOM 1364 N N . LYS A 1 178 ? 6.785 8.721 -24.254 1.00 94.88 178 LYS A N 1
ATOM 1365 C CA . LYS A 1 178 ? 6.606 10.152 -23.946 1.00 94.88 178 LYS A CA 1
ATOM 1366 C C . LYS A 1 178 ? 7.926 10.860 -23.623 1.00 94.88 178 LYS A C 1
ATOM 1368 O O . LYS A 1 178 ? 7.983 12.077 -23.739 1.00 94.88 178 LYS A O 1
ATOM 1373 N N . GLN A 1 179 ? 8.951 10.119 -23.203 1.00 93.38 179 GLN A N 1
ATOM 1374 C CA . GLN A 1 179 ? 10.284 10.648 -22.911 1.00 93.38 179 GLN A CA 1
ATOM 1375 C C . GLN A 1 179 ? 11.195 10.571 -24.144 1.00 93.38 179 GLN A C 1
ATOM 1377 O O . GLN A 1 179 ? 11.854 11.547 -24.487 1.00 93.38 179 GLN A O 1
ATOM 1382 N N . SER A 1 180 ? 11.225 9.419 -24.819 1.00 94.25 180 SER A N 1
ATOM 1383 C CA . SER A 1 180 ? 12.019 9.153 -26.017 1.00 94.25 180 SER A CA 1
ATOM 1384 C C . SER A 1 180 ? 11.473 7.932 -26.775 1.00 94.25 180 SER A C 1
ATOM 1386 O O . SER A 1 180 ? 11.349 6.855 -26.184 1.00 94.25 180 SER A O 1
ATOM 1388 N N . PRO A 1 181 ? 11.204 8.039 -28.092 1.00 94.69 181 PRO A N 1
ATOM 1389 C CA . PRO A 1 181 ? 10.861 6.883 -28.918 1.00 94.69 181 PRO A CA 1
ATOM 1390 C C . PRO A 1 181 ? 11.907 5.762 -28.854 1.00 94.69 181 PRO A C 1
ATOM 1392 O O . PRO A 1 181 ? 11.530 4.603 -28.726 1.00 94.69 181 PRO A O 1
ATOM 1395 N N . ALA A 1 182 ? 13.201 6.104 -28.838 1.00 92.75 182 ALA A N 1
ATOM 1396 C CA . ALA A 1 182 ? 14.282 5.119 -28.792 1.00 92.75 182 ALA A CA 1
ATOM 1397 C C . ALA A 1 182 ? 14.269 4.287 -27.497 1.00 92.75 182 ALA A C 1
ATOM 1399 O O . ALA A 1 182 ? 14.433 3.073 -27.552 1.00 92.75 182 ALA A O 1
ATOM 1400 N N . LEU A 1 183 ? 14.003 4.917 -26.343 1.00 91.62 183 LEU A N 1
ATOM 1401 C CA . LEU A 1 183 ? 13.869 4.197 -25.067 1.00 91.62 183 LEU A CA 1
ATOM 1402 C C . LEU A 1 183 ? 12.661 3.258 -25.073 1.00 91.62 183 LEU A C 1
ATOM 1404 O O . LEU A 1 183 ? 12.709 2.169 -24.513 1.00 91.62 183 LEU A O 1
ATOM 1408 N N . ALA A 1 184 ? 11.564 3.678 -25.702 1.00 93.50 184 ALA A N 1
ATOM 1409 C CA . ALA A 1 184 ? 10.362 2.860 -25.789 1.00 93.50 184 ALA A CA 1
ATOM 1410 C C . ALA A 1 184 ? 10.563 1.627 -26.667 1.00 93.50 184 ALA A C 1
ATOM 1412 O O . ALA A 1 184 ? 10.129 0.540 -26.295 1.00 93.50 184 ALA A O 1
ATOM 1413 N N . ASP A 1 185 ? 11.204 1.805 -27.822 1.00 93.44 185 ASP A N 1
ATOM 1414 C CA . ASP A 1 185 ? 11.478 0.710 -28.750 1.00 93.44 185 ASP A CA 1
ATOM 1415 C C . ASP A 1 185 ? 12.412 -0.307 -28.101 1.00 93.44 185 ASP A C 1
ATOM 1417 O O . ASP A 1 185 ? 12.143 -1.506 -28.139 1.00 93.44 185 ASP A O 1
ATOM 1421 N N . LYS A 1 186 ? 13.429 0.173 -27.383 1.00 92.12 186 LYS A N 1
ATOM 1422 C CA . LYS A 1 186 ? 14.359 -0.711 -26.700 1.00 92.12 186 LYS A CA 1
ATOM 1423 C C . LYS A 1 186 ? 13.757 -1.435 -25.499 1.00 92.12 186 LYS A C 1
ATOM 1425 O O . LYS A 1 186 ? 13.944 -2.639 -25.344 1.00 92.12 186 LYS A O 1
ATOM 1430 N N . ALA A 1 187 ? 12.943 -0.746 -24.701 1.00 92.19 187 ALA A N 1
ATOM 1431 C CA . ALA A 1 187 ? 12.175 -1.396 -23.645 1.00 92.19 187 ALA A CA 1
ATOM 1432 C C . ALA A 1 187 ? 11.238 -2.471 -24.207 1.00 92.19 187 ALA A C 1
ATOM 1434 O O . ALA A 1 187 ? 11.112 -3.536 -23.612 1.00 92.19 187 ALA A O 1
ATOM 1435 N N . LYS A 1 188 ? 10.613 -2.223 -25.365 1.00 93.62 188 LYS A N 1
ATOM 1436 C CA . LYS A 1 188 ? 9.764 -3.212 -26.035 1.00 93.62 188 LYS A CA 1
ATOM 1437 C C . LYS A 1 188 ? 10.557 -4.455 -26.449 1.00 93.62 188 LYS A C 1
ATOM 1439 O O . LYS A 1 188 ? 10.098 -5.558 -26.177 1.00 93.62 188 LYS A O 1
ATOM 1444 N N . GLU A 1 189 ? 11.738 -4.293 -27.051 1.00 92.81 189 GLU A N 1
ATOM 1445 C CA . GLU A 1 189 ? 12.634 -5.420 -27.369 1.00 92.81 189 GLU A CA 1
ATOM 1446 C C . GLU A 1 189 ? 12.979 -6.232 -26.113 1.00 92.81 189 GLU A C 1
ATOM 1448 O O . GLU A 1 189 ? 12.878 -7.456 -26.112 1.00 92.81 189 GLU A O 1
ATOM 1453 N N . HIS A 1 190 ? 13.324 -5.553 -25.017 1.00 92.94 190 HIS A N 1
ATOM 1454 C CA . HIS A 1 190 ? 13.644 -6.208 -23.752 1.00 92.94 190 HIS A CA 1
ATOM 1455 C C . HIS A 1 190 ? 12.453 -6.937 -23.127 1.00 92.94 190 HIS A C 1
ATOM 1457 O O . HIS A 1 190 ? 12.626 -8.022 -22.579 1.00 92.94 190 HIS A O 1
ATOM 1463 N N . PHE A 1 191 ? 11.237 -6.393 -23.223 1.00 93.06 191 PHE A N 1
ATOM 1464 C CA . PHE A 1 191 ? 10.043 -7.109 -22.775 1.00 93.06 191 PHE A CA 1
ATOM 1465 C C . PHE A 1 191 ? 9.757 -8.343 -23.628 1.00 93.06 191 PHE A C 1
ATOM 1467 O O . PHE A 1 191 ? 9.383 -9.372 -23.072 1.00 93.06 191 PHE A O 1
ATOM 1474 N N . GLN A 1 192 ? 9.964 -8.273 -24.944 1.00 93.31 192 GLN A N 1
ATOM 1475 C CA . GLN A 1 192 ? 9.825 -9.433 -25.826 1.00 93.31 192 GLN A CA 1
ATOM 1476 C C . GLN A 1 192 ? 10.816 -10.539 -25.447 1.00 93.31 192 GLN A C 1
ATOM 1478 O O . GLN A 1 192 ? 10.397 -11.667 -25.199 1.00 93.31 192 GLN A O 1
ATOM 1483 N N . GLU A 1 193 ? 12.097 -10.200 -25.291 1.00 94.38 193 GLU A N 1
ATOM 1484 C CA . GLU A 1 193 ? 13.131 -11.142 -24.843 1.00 94.38 193 GLU A CA 1
ATOM 1485 C C . GLU A 1 193 ? 12.795 -11.748 -23.471 1.00 94.38 193 GLU A C 1
ATOM 1487 O O . GLU A 1 193 ? 12.883 -12.964 -23.286 1.00 94.38 193 GLU A O 1
ATOM 1492 N N . LEU A 1 194 ? 12.350 -10.918 -22.522 1.00 93.25 194 LEU A N 1
ATOM 1493 C CA . LEU A 1 194 ? 11.960 -11.360 -21.185 1.00 93.25 194 LEU A CA 1
ATOM 1494 C C . LEU A 1 194 ? 10.783 -12.341 -21.229 1.00 93.25 194 LEU A C 1
ATOM 1496 O O . LEU A 1 194 ? 10.801 -13.345 -20.521 1.00 93.25 194 LEU A O 1
ATOM 1500 N N . MET A 1 195 ? 9.765 -12.067 -22.047 1.00 91.56 195 MET A N 1
ATOM 1501 C CA . MET A 1 195 ? 8.598 -12.943 -22.188 1.00 91.56 195 MET A CA 1
ATOM 1502 C C . MET A 1 195 ? 8.943 -14.272 -22.868 1.00 91.56 195 MET A C 1
ATOM 1504 O O . MET A 1 195 ? 8.363 -15.298 -22.518 1.00 91.56 195 MET A O 1
ATOM 1508 N N . GLU A 1 196 ? 9.873 -14.265 -23.822 1.00 94.38 196 GLU A N 1
ATOM 1509 C CA . GLU A 1 196 ? 10.283 -15.463 -24.561 1.00 94.38 196 GLU A CA 1
ATOM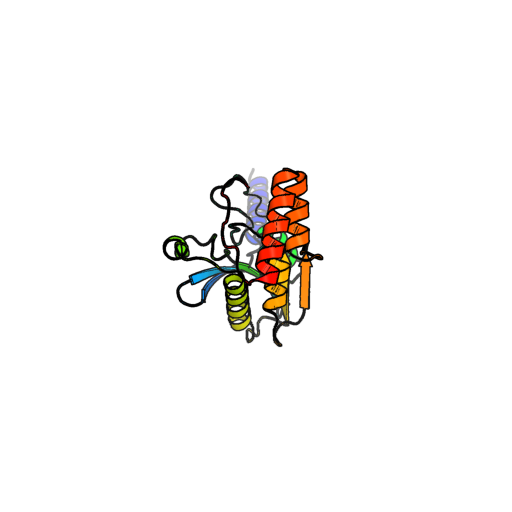 1510 C C . GLU A 1 196 ? 11.263 -16.341 -23.775 1.00 94.38 196 GLU A C 1
ATOM 1512 O O . GLU A 1 196 ? 11.181 -17.568 -23.831 1.00 94.38 196 GLU A O 1
ATOM 1517 N N . THR A 1 197 ? 12.196 -15.727 -23.045 1.00 94.81 197 THR A N 1
ATOM 1518 C CA . THR A 1 197 ? 13.342 -16.434 -22.449 1.00 94.81 197 THR A CA 1
ATOM 1519 C C . THR A 1 197 ? 13.321 -16.474 -20.922 1.00 94.81 197 THR A C 1
ATOM 1521 O O . THR A 1 197 ? 14.060 -17.249 -20.315 1.00 94.81 197 THR A O 1
ATOM 1524 N N . GLY A 1 198 ? 12.492 -15.645 -20.283 1.00 92.50 198 GLY A N 1
ATOM 1525 C CA . GLY A 1 198 ? 12.484 -15.455 -18.834 1.00 92.50 198 GLY A CA 1
ATOM 1526 C C . GLY A 1 198 ? 13.631 -14.587 -18.303 1.00 92.50 198 GLY A C 1
ATOM 1527 O O . GLY A 1 198 ? 13.748 -14.440 -17.088 1.00 92.50 198 GLY A O 1
ATOM 1528 N N . ASN A 1 199 ? 14.474 -14.007 -19.167 1.00 91.25 199 ASN A N 1
ATOM 1529 C CA . ASN A 1 199 ? 15.563 -13.112 -18.773 1.00 91.25 199 ASN A CA 1
ATOM 1530 C C . ASN A 1 199 ? 15.855 -12.047 -19.852 1.00 91.25 199 ASN A C 1
ATOM 1532 O O . ASN A 1 199 ? 15.401 -12.157 -20.982 1.00 91.25 199 ASN A O 1
ATOM 1536 N N . ILE A 1 200 ? 16.636 -11.020 -19.509 1.00 89.50 200 ILE A N 1
ATOM 1537 C CA . ILE A 1 200 ? 17.227 -10.079 -20.471 1.00 89.50 200 ILE A CA 1
ATOM 1538 C C . ILE A 1 200 ? 18.743 -10.281 -20.428 1.00 89.50 200 ILE A C 1
ATOM 1540 O O . ILE A 1 200 ? 19.374 -10.031 -19.400 1.00 89.50 200 ILE A O 1
ATOM 1544 N N . ALA A 1 201 ? 19.342 -10.760 -21.519 1.00 84.88 201 ALA A N 1
ATOM 1545 C CA . ALA A 1 201 ? 20.752 -11.145 -21.544 1.00 84.88 201 ALA A CA 1
ATOM 1546 C C . ALA A 1 201 ? 21.700 -9.941 -21.438 1.00 84.88 201 ALA A C 1
ATOM 1548 O O . ALA A 1 201 ? 22.750 -10.033 -20.798 1.00 84.88 201 ALA A O 1
ATOM 1549 N N . GLN A 1 2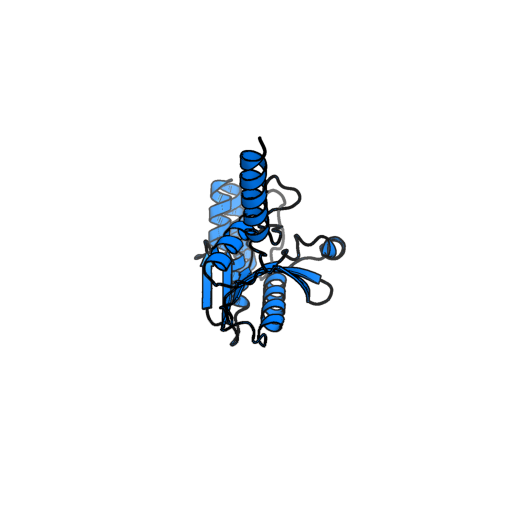02 ? 21.340 -8.813 -22.056 1.00 82.75 202 GLN A N 1
ATOM 1550 C CA . GLN A 1 202 ? 22.113 -7.574 -21.991 1.00 82.75 202 GLN A CA 1
ATOM 1551 C C . GLN A 1 202 ? 21.205 -6.369 -21.774 1.00 82.75 202 GLN A C 1
ATOM 1553 O O . GLN A 1 202 ? 20.473 -5.966 -22.671 1.00 82.75 202 GLN A O 1
ATOM 1558 N N . VAL A 1 203 ? 21.304 -5.760 -20.593 1.00 79.00 203 VAL A N 1
ATOM 1559 C CA . VAL A 1 203 ? 20.658 -4.478 -20.291 1.00 79.00 203 VAL A CA 1
ATOM 1560 C C . VAL A 1 203 ? 21.619 -3.362 -20.687 1.00 79.00 203 VAL A C 1
ATOM 1562 O O . VAL A 1 203 ? 22.676 -3.197 -20.072 1.00 79.00 203 VAL A O 1
ATOM 1565 N N . HIS A 1 204 ? 21.284 -2.603 -21.727 1.00 67.62 204 HIS A N 1
ATOM 1566 C CA . HIS A 1 204 ? 22.115 -1.489 -22.163 1.00 67.62 204 HIS A CA 1
ATOM 1567 C C . HIS A 1 204 ? 21.816 -0.256 -21.286 1.00 67.62 204 HIS A C 1
ATOM 1569 O O . HIS A 1 204 ? 20.677 0.193 -21.204 1.00 67.62 204 HIS A O 1
ATOM 1575 N N . PRO A 1 205 ? 22.819 0.357 -20.630 1.00 62.31 205 PRO A N 1
ATOM 1576 C CA . PRO A 1 205 ? 22.582 1.426 -19.649 1.00 62.31 205 PRO A CA 1
ATOM 1577 C C . PRO A 1 205 ? 22.030 2.731 -20.248 1.00 62.31 205 PRO A C 1
ATOM 1579 O O . PRO A 1 205 ? 21.656 3.634 -19.503 1.00 62.31 205 PRO A O 1
ATOM 1582 N N . PHE A 1 206 ? 21.988 2.841 -21.578 1.00 57.34 206 PHE A N 1
ATOM 1583 C CA . PHE A 1 206 ? 21.508 4.022 -22.299 1.00 57.34 206 PHE A CA 1
ATOM 1584 C C . PHE A 1 206 ? 20.468 3.703 -23.376 1.00 57.34 206 PHE A C 1
ATOM 1586 O O . PHE A 1 206 ? 20.005 4.632 -24.037 1.00 57.34 206 PHE A O 1
ATOM 1593 N N . PHE A 1 207 ? 20.121 2.422 -23.539 1.00 43.31 207 PHE A N 1
ATOM 1594 C CA . PHE A 1 207 ? 19.157 1.921 -24.509 1.00 43.31 207 PHE A CA 1
ATOM 1595 C C . PHE A 1 207 ? 18.504 0.677 -23.926 1.00 43.31 207 PHE A C 1
ATOM 1597 O O . PHE A 1 207 ? 19.149 -0.390 -23.976 1.00 43.31 207 PHE A O 1
#

Solvent-accessible surface area (backbone atoms only — not comparable to full-atom values): 11329 Å² total; per-residue (Å²): 110,70,67,59,54,51,53,54,51,54,53,53,59,55,57,68,73,64,65,78,77,72,49,63,42,85,43,81,45,64,58,86,93,40,50,42,45,28,42,38,39,45,30,93,50,80,52,19,40,32,33,41,52,34,67,42,78,76,37,34,34,40,36,44,24,28,82,99,57,92,50,73,70,35,54,45,42,56,51,44,55,56,36,22,78,70,41,29,21,33,38,28,39,22,37,61,83,38,28,74,87,25,58,83,64,63,79,50,91,81,62,73,64,54,59,20,50,50,49,38,48,52,49,67,69,52,69,81,44,76,64,40,70,42,40,27,40,35,8,29,27,58,9,20,57,34,46,63,74,36,63,57,93,69,52,74,46,80,42,70,44,79,37,78,90,63,58,69,63,60,52,50,30,55,56,32,40,76,77,34,59,67,49,14,54,37,47,46,53,44,48,52,41,28,73,76,68,76,48,68,95,76,84,49,97,87,77